Protein AF-A0A8T5EB81-F1 (afdb_monomer)

Nearest PDB structures (foldseek):
  6r5u-assembly1_A  TM=4.688E-01  e=6.314E-03  Pseudomonas aeruginosa PAO1
  6r5i-assembly1_B  TM=4.902E-01  e=1.936E-02  Pseudomonas aeruginosa PAO1
  6r5v-assembly1_A  TM=4.875E-01  e=2.273E-02  Pseudomonas aeruginosa PAO1
  6r5p-assembly1_A  TM=4.833E-01  e=2.968E-02  Pseudomonas aeruginosa PAO1
  7zdy-assembly1_Y  TM=4.526E-01  e=3.674E-02  Thermotoga maritima MSB8

pLDDT: mean 73.62, std 18.44, range [28.14, 96.88]

Mean predicted aligned error: 13.9 Å

Radius of gyration: 27.2 Å; Cα contacts (8 Å, |Δi|>4): 647; chains: 1; bounding box: 58×49×109 Å

Structure (mmCIF, N/CA/C/O backbone):
data_AF-A0A8T5EB81-F1
#
_entry.id   AF-A0A8T5EB81-F1
#
loop_
_atom_site.group_PDB
_atom_site.id
_atom_site.type_symbol
_atom_site.label_atom_id
_atom_site.label_alt_id
_atom_site.label_comp_id
_atom_site.label_asym_id
_atom_site.label_entity_id
_atom_site.label_seq_id
_atom_site.pdbx_PDB_ins_code
_atom_site.Cartn_x
_atom_site.Cartn_y
_atom_site.Cartn_z
_atom_site.occupancy
_atom_site.B_iso_or_equiv
_atom_site.auth_seq_id
_atom_site.auth_comp_id
_atom_site.auth_asym_id
_atom_site.auth_atom_id
_atom_site.pdbx_PDB_model_num
ATOM 1 N N . MET A 1 1 ? -4.685 -1.467 -75.672 1.00 46.41 1 MET A N 1
ATOM 2 C CA . MET A 1 1 ? -4.835 -0.542 -74.524 1.00 46.41 1 MET A CA 1
ATOM 3 C C . MET A 1 1 ? -6.020 -1.001 -73.690 1.00 46.41 1 MET A C 1
ATOM 5 O O . MET A 1 1 ? -7.097 -1.052 -74.262 1.00 46.41 1 MET A O 1
ATOM 9 N N . LYS A 1 2 ? -5.800 -1.368 -72.415 1.00 45.31 2 LYS A N 1
ATOM 10 C CA . LYS A 1 2 ? -6.731 -1.918 -71.388 1.00 45.31 2 LYS A CA 1
ATOM 11 C C . LYS A 1 2 ? -6.221 -3.276 -70.894 1.00 45.31 2 LYS A C 1
ATOM 13 O O . LYS A 1 2 ? -6.635 -4.288 -71.443 1.00 45.31 2 LYS A O 1
ATOM 18 N N . LYS A 1 3 ? -5.284 -3.274 -69.932 1.00 45.88 3 LYS A N 1
ATOM 19 C CA . LYS A 1 3 ? -4.984 -4.399 -69.005 1.00 45.88 3 LYS A CA 1
ATOM 20 C C . LYS A 1 3 ? -3.828 -4.154 -68.007 1.00 45.88 3 LYS A C 1
ATOM 22 O O . LYS A 1 3 ? -3.372 -5.107 -67.403 1.00 45.88 3 LYS A O 1
ATOM 27 N N . ILE A 1 4 ? -3.357 -2.915 -67.804 1.00 49.66 4 ILE A N 1
ATOM 28 C CA . ILE A 1 4 ? -2.206 -2.653 -66.903 1.00 49.66 4 ILE A CA 1
ATOM 29 C C . ILE A 1 4 ? -2.558 -1.762 -65.691 1.00 49.66 4 ILE A C 1
ATOM 31 O O . ILE A 1 4 ? -1.790 -1.678 -64.747 1.00 49.66 4 ILE A O 1
ATOM 35 N N . PHE A 1 5 ? -3.756 -1.174 -65.621 1.00 47.19 5 PHE A N 1
ATOM 36 C CA . PHE A 1 5 ? -4.076 -0.194 -64.567 1.00 47.19 5 PHE A CA 1
ATOM 37 C C . PHE A 1 5 ? -4.783 -0.738 -63.312 1.00 47.19 5 PHE A C 1
ATOM 39 O O . PHE A 1 5 ? -5.098 0.044 -62.428 1.00 47.19 5 PHE A O 1
ATOM 46 N N . ALA A 1 6 ? -5.024 -2.049 -63.199 1.00 48.59 6 ALA A N 1
ATOM 47 C CA . ALA A 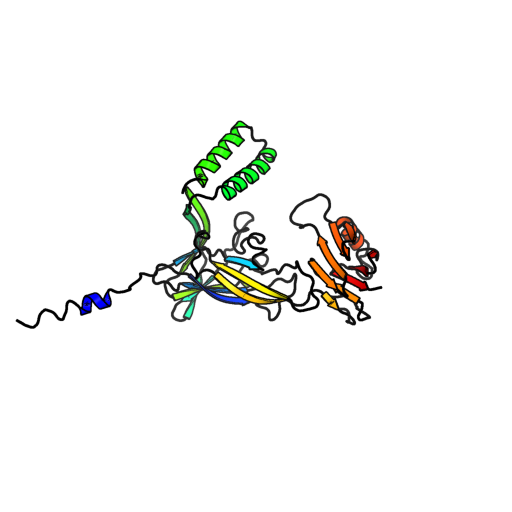1 6 ? -5.796 -2.611 -62.079 1.00 48.59 6 ALA A CA 1
ATOM 48 C C . ALA A 1 6 ? -4.950 -3.251 -60.959 1.00 48.59 6 ALA A C 1
ATOM 50 O O . ALA A 1 6 ? -5.505 -3.646 -59.943 1.00 48.59 6 ALA A O 1
ATOM 51 N N . ILE A 1 7 ? -3.625 -3.361 -61.122 1.00 46.25 7 ILE A N 1
ATOM 52 C CA . ILE A 1 7 ? -2.754 -4.019 -60.125 1.00 46.25 7 ILE A CA 1
ATOM 53 C C . ILE A 1 7 ? -2.074 -2.996 -59.197 1.00 46.25 7 ILE A C 1
ATOM 55 O O . ILE A 1 7 ? -1.757 -3.314 -58.057 1.00 46.25 7 ILE A O 1
ATOM 59 N N . SER A 1 8 ? -1.934 -1.736 -59.622 1.00 44.16 8 SER A N 1
ATOM 60 C CA . SER A 1 8 ? -1.247 -0.718 -58.813 1.00 44.16 8 SER A CA 1
ATOM 61 C C . SER A 1 8 ? -2.098 -0.138 -57.677 1.00 44.16 8 SER A C 1
ATOM 63 O O . SER A 1 8 ? -1.538 0.406 -56.735 1.00 44.16 8 SER A O 1
ATOM 65 N N . THR A 1 9 ? -3.429 -0.234 -57.741 1.00 45.06 9 THR A N 1
ATOM 66 C CA . THR A 1 9 ? -4.320 0.372 -56.729 1.00 45.06 9 THR A CA 1
ATOM 67 C C . THR A 1 9 ? -4.662 -0.591 -55.589 1.00 45.06 9 THR A C 1
ATOM 69 O O . THR A 1 9 ? -4.977 -0.141 -54.496 1.00 45.06 9 THR A O 1
ATOM 72 N N . ILE A 1 10 ? -4.538 -1.906 -55.808 1.00 44.88 10 ILE A N 1
ATOM 73 C CA . ILE A 1 10 ? -4.754 -2.925 -54.765 1.00 44.88 10 ILE A CA 1
ATOM 74 C C . ILE A 1 10 ? -3.511 -3.071 -53.873 1.00 44.88 10 ILE A C 1
ATOM 76 O O . ILE A 1 10 ? -3.652 -3.315 -52.683 1.00 44.88 10 ILE A O 1
ATOM 80 N N . LEU A 1 11 ? -2.302 -2.818 -54.393 1.00 42.44 11 LEU A N 1
ATOM 81 C CA . LEU A 1 11 ? -1.093 -2.828 -53.559 1.00 42.44 11 LEU A CA 1
ATOM 82 C C . LEU A 1 11 ? -0.995 -1.614 -52.617 1.00 42.44 11 LEU A C 1
ATOM 84 O O . LEU A 1 11 ? -0.394 -1.717 -51.557 1.00 42.44 11 LEU A O 1
ATOM 88 N N . ILE A 1 12 ? -1.600 -0.477 -52.978 1.00 45.44 12 ILE A N 1
ATOM 89 C CA . ILE A 1 12 ? -1.558 0.757 -52.172 1.00 45.44 12 ILE A CA 1
ATOM 90 C C . ILE A 1 12 ? -2.632 0.753 -51.067 1.00 45.44 12 ILE A C 1
ATOM 92 O O . ILE A 1 12 ? -2.467 1.429 -50.060 1.00 45.44 12 ILE A O 1
ATOM 96 N N . PHE A 1 13 ? -3.687 -0.062 -51.193 1.00 39.84 13 PHE A N 1
ATOM 97 C CA . PHE A 1 13 ? -4.724 -0.210 -50.158 1.00 39.84 13 PHE A CA 1
ATOM 98 C C . PHE A 1 13 ? -4.422 -1.299 -49.109 1.00 39.84 13 PHE A C 1
ATOM 100 O O . PHE A 1 13 ? -5.135 -1.392 -48.118 1.00 39.84 13 PHE A O 1
ATOM 107 N N . CYS A 1 14 ? -3.364 -2.098 -49.294 1.00 41.84 14 CYS A N 1
ATOM 108 C CA . CYS A 1 14 ? -2.834 -3.004 -48.260 1.00 41.84 14 CYS A CA 1
ATOM 109 C C . CYS A 1 14 ? -1.641 -2.409 -47.488 1.00 41.84 14 CYS A C 1
ATOM 111 O O . CYS A 1 14 ? -1.116 -3.061 -46.597 1.00 41.84 14 CYS A O 1
ATOM 113 N N . LEU A 1 15 ? -1.205 -1.191 -47.832 1.00 43.31 15 LEU A N 1
ATOM 114 C CA . LEU A 1 15 ? -0.115 -0.471 -47.156 1.00 43.31 15 LEU A CA 1
ATOM 115 C C . LEU A 1 15 ? -0.617 0.557 -46.130 1.00 43.31 15 LEU A C 1
ATOM 117 O O . LEU A 1 15 ? 0.181 1.236 -45.492 1.00 43.31 15 LEU A O 1
ATOM 121 N N . SER A 1 16 ? -1.931 0.683 -45.955 1.00 39.84 16 SER A N 1
ATOM 122 C CA . SER A 1 16 ? -2.516 1.475 -44.881 1.00 39.84 16 SER A CA 1
ATOM 123 C C . SER A 1 16 ? -2.587 0.630 -43.606 1.00 39.84 16 SER A C 1
ATOM 125 O O . SER A 1 16 ? -3.478 -0.206 -43.484 1.00 39.84 16 SER A O 1
ATOM 127 N N . PHE A 1 17 ? -1.659 0.916 -42.686 1.00 44.75 17 PHE A N 1
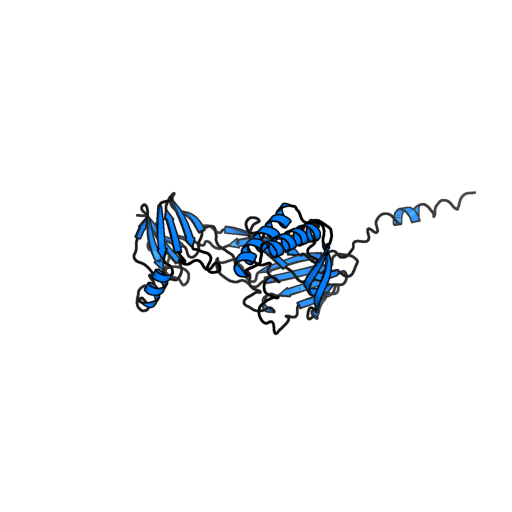ATOM 128 C CA . PHE A 1 17 ? -1.612 0.488 -41.280 1.00 44.75 17 PHE A CA 1
ATOM 129 C C . PHE A 1 17 ? -1.103 -0.936 -40.992 1.00 44.75 17 PHE A C 1
ATOM 131 O O . PHE A 1 17 ? -1.781 -1.728 -40.355 1.00 44.75 17 PHE A O 1
ATOM 138 N N . LEU A 1 18 ? 0.151 -1.225 -41.349 1.00 42.38 18 LEU A N 1
ATOM 139 C CA . LEU A 1 18 ? 1.041 -1.808 -40.338 1.00 42.38 18 LEU A CA 1
ATOM 140 C C . LEU A 1 18 ? 1.615 -0.608 -39.583 1.00 42.38 18 LEU A C 1
ATOM 142 O O . LEU A 1 18 ? 2.682 -0.103 -39.928 1.00 42.38 18 LEU A O 1
ATOM 146 N N . ALA A 1 19 ? 0.845 -0.058 -38.641 1.00 45.75 19 ALA A N 1
ATOM 147 C CA . ALA A 1 19 ? 1.505 0.604 -37.528 1.00 45.75 19 ALA A CA 1
ATOM 148 C C . ALA A 1 19 ? 2.326 -0.520 -36.899 1.00 45.75 19 ALA A C 1
ATOM 150 O O . ALA A 1 19 ? 1.738 -1.501 -36.457 1.00 45.75 19 ALA A O 1
ATOM 151 N N . ILE A 1 20 ? 3.650 -0.464 -37.032 1.00 44.06 20 ILE A N 1
ATOM 152 C CA . ILE A 1 20 ? 4.523 -1.375 -36.300 1.00 44.06 20 ILE A CA 1
ATOM 153 C C . ILE A 1 20 ? 4.295 -0.971 -34.848 1.00 44.06 20 ILE A C 1
ATOM 155 O O . ILE A 1 20 ? 4.777 0.080 -34.425 1.00 44.06 20 ILE A O 1
ATOM 159 N N . ALA A 1 21 ? 3.413 -1.694 -34.162 1.00 56.31 21 ALA A N 1
ATOM 160 C CA . ALA A 1 21 ? 3.251 -1.541 -32.735 1.00 56.31 21 ALA A CA 1
ATOM 161 C C . ALA A 1 21 ? 4.543 -2.093 -32.134 1.00 56.31 21 ALA A C 1
ATOM 163 O O . ALA A 1 21 ? 4.872 -3.258 -32.352 1.00 56.31 21 ALA A O 1
ATOM 164 N N . GLY A 1 22 ? 5.320 -1.223 -31.487 1.00 65.31 22 GLY A N 1
ATOM 165 C CA . GLY A 1 22 ? 6.508 -1.637 -30.748 1.00 65.31 22 GLY A CA 1
ATOM 166 C C . GLY A 1 22 ? 6.139 -2.558 -29.578 1.00 65.31 22 GLY A C 1
ATOM 167 O O . GLY A 1 22 ? 4.983 -2.980 -29.465 1.00 65.31 22 GLY A O 1
ATOM 168 N N . PRO A 1 23 ? 7.090 -2.878 -28.690 1.00 69.94 23 PRO A N 1
ATOM 169 C CA . PRO A 1 23 ? 6.744 -3.541 -27.441 1.00 69.94 23 PRO A CA 1
ATOM 170 C C . PRO A 1 23 ? 5.677 -2.718 -26.704 1.00 69.94 23 PRO A C 1
ATOM 172 O O . PRO A 1 23 ? 5.792 -1.499 -26.590 1.00 69.94 23 PRO A O 1
ATOM 175 N N . ASP A 1 24 ? 4.629 -3.390 -26.239 1.00 77.50 24 ASP A N 1
ATOM 176 C CA . ASP A 1 24 ? 3.500 -2.767 -25.550 1.00 77.50 24 ASP A CA 1
ATOM 177 C C . ASP A 1 24 ? 3.071 -3.713 -24.436 1.00 77.50 24 ASP A C 1
ATOM 179 O O . ASP A 1 24 ? 2.719 -4.870 -24.688 1.00 77.50 24 ASP A O 1
ATOM 183 N N . LEU A 1 25 ? 3.194 -3.254 -23.196 1.00 80.12 25 LEU A N 1
ATOM 184 C CA . LEU A 1 25 ? 2.865 -4.045 -22.024 1.00 80.12 25 LEU A CA 1
ATOM 185 C C . LEU A 1 25 ? 1.505 -3.628 -21.497 1.00 80.12 25 LEU A C 1
ATOM 187 O O . LEU A 1 25 ? 1.118 -2.467 -21.526 1.00 80.12 25 LEU A O 1
ATOM 191 N N . THR A 1 26 ? 0.761 -4.604 -21.005 1.00 82.06 26 THR A N 1
ATOM 192 C CA . THR A 1 26 ? -0.537 -4.365 -20.391 1.00 82.06 26 THR A CA 1
ATOM 193 C C . THR A 1 26 ? -0.687 -5.263 -19.186 1.00 82.06 26 THR A C 1
ATOM 195 O O . THR A 1 26 ? -0.434 -6.469 -19.260 1.00 82.06 26 THR A O 1
ATOM 198 N N . VAL A 1 27 ? -1.136 -4.684 -18.080 1.00 80.50 27 VAL A N 1
ATOM 199 C CA . VAL A 1 27 ? -1.632 -5.461 -16.947 1.00 80.50 27 VAL A CA 1
ATOM 200 C C . VAL A 1 27 ? -2.955 -6.096 -17.364 1.00 80.50 27 VAL A C 1
ATOM 202 O O . VAL A 1 27 ? -3.917 -5.405 -17.699 1.00 80.50 27 VAL A O 1
ATOM 205 N N . MET A 1 28 ? -2.994 -7.421 -17.384 1.00 83.06 28 MET A N 1
ATOM 206 C CA . MET A 1 28 ? -4.175 -8.182 -17.778 1.00 83.06 28 MET A CA 1
ATOM 207 C C . MET A 1 28 ? -5.111 -8.426 -16.603 1.00 83.06 28 MET A C 1
ATOM 209 O O . MET A 1 28 ? -6.327 -8.393 -16.783 1.00 83.06 28 MET A O 1
ATOM 213 N N . ASP A 1 29 ? -4.533 -8.731 -15.443 1.00 83.12 29 ASP A N 1
ATOM 214 C CA . ASP A 1 29 ? -5.268 -9.127 -14.251 1.00 83.12 29 ASP A CA 1
ATOM 215 C C . ASP A 1 29 ? -4.448 -8.839 -12.991 1.00 83.12 29 ASP A C 1
ATOM 217 O O . ASP A 1 29 ? -3.214 -8.911 -13.010 1.00 83.12 29 ASP A O 1
ATOM 221 N N . LEU A 1 30 ? -5.156 -8.543 -11.906 1.00 82.06 30 LEU A N 1
ATOM 222 C CA . LEU A 1 30 ? -4.616 -8.384 -10.563 1.00 82.06 30 LEU A CA 1
ATOM 223 C C . LEU A 1 30 ? -5.576 -9.069 -9.597 1.00 82.06 30 LEU A C 1
ATOM 225 O O . LEU A 1 30 ? -6.685 -8.586 -9.364 1.00 82.06 30 LEU A O 1
ATOM 229 N N . ASP A 1 31 ? -5.109 -10.166 -9.021 1.00 84.69 31 ASP A N 1
ATOM 230 C CA . ASP A 1 31 ? -5.836 -10.937 -8.027 1.00 84.69 31 ASP A CA 1
ATOM 231 C C . ASP A 1 31 ? -5.215 -10.719 -6.652 1.00 84.69 31 ASP A C 1
ATOM 233 O O . ASP A 1 31 ? -3.991 -10.735 -6.497 1.00 84.69 31 ASP A O 1
ATOM 237 N N . ILE A 1 32 ? -6.057 -10.522 -5.647 1.00 82.88 32 ILE A N 1
ATOM 238 C CA . ILE A 1 32 ? -5.641 -10.416 -4.251 1.00 82.88 32 ILE A CA 1
ATOM 239 C C . ILE A 1 32 ? -6.247 -11.608 -3.534 1.00 82.88 32 ILE A C 1
ATOM 241 O O . ILE A 1 32 ? -7.443 -11.854 -3.647 1.00 82.88 32 ILE A O 1
ATOM 245 N N . ASP A 1 33 ? -5.425 -12.332 -2.775 1.00 82.81 33 ASP A N 1
ATOM 246 C CA . ASP A 1 33 ? -5.824 -13.543 -2.052 1.00 82.81 33 ASP A CA 1
ATOM 247 C C . ASP A 1 33 ? -6.659 -13.201 -0.801 1.00 82.81 33 ASP A C 1
ATOM 249 O O . ASP A 1 33 ? -6.265 -13.494 0.331 1.00 82.81 33 ASP A O 1
ATOM 253 N N . ALA A 1 34 ? -7.777 -12.494 -1.000 1.00 78.31 34 ALA A N 1
ATOM 254 C CA . ALA A 1 34 ? -8.754 -12.129 0.015 1.00 78.31 34 ALA A CA 1
ATOM 255 C C . ALA A 1 34 ? -10.097 -11.682 -0.584 1.00 78.31 34 ALA A C 1
ATOM 257 O O . ALA A 1 34 ? -10.152 -10.887 -1.517 1.00 78.31 34 ALA A O 1
ATOM 258 N N . ASP A 1 35 ? -11.190 -12.127 0.043 1.00 75.44 35 ASP A N 1
ATOM 259 C CA . ASP A 1 35 ? -12.551 -11.685 -0.290 1.00 75.44 35 ASP A CA 1
ATOM 260 C C . ASP A 1 35 ? -12.866 -10.271 0.247 1.00 75.44 35 ASP A C 1
ATOM 262 O O . ASP A 1 35 ? -13.729 -9.571 -0.287 1.00 75.44 35 ASP A O 1
ATOM 266 N N . SER A 1 36 ? -12.193 -9.859 1.326 1.00 79.44 36 SER A N 1
ATOM 267 C CA . SER A 1 36 ? -12.299 -8.538 1.953 1.00 79.44 36 SER A CA 1
ATOM 268 C C . SER A 1 36 ? -10.945 -8.085 2.493 1.00 79.44 36 SER A C 1
ATOM 270 O O . SER A 1 36 ? -10.140 -8.889 2.971 1.00 79.44 36 SER A O 1
ATOM 272 N N . ILE A 1 37 ? -10.697 -6.776 2.434 1.00 81.44 37 ILE A N 1
ATOM 273 C CA . ILE A 1 37 ? -9.459 -6.184 2.941 1.00 81.44 37 ILE A CA 1
ATOM 274 C C . ILE A 1 37 ? -9.677 -5.711 4.374 1.00 81.44 37 ILE A C 1
ATOM 276 O O . ILE A 1 37 ? -10.568 -4.920 4.654 1.00 81.44 37 ILE A O 1
ATOM 280 N N . VAL A 1 38 ? -8.844 -6.171 5.291 1.00 77.12 38 VAL A N 1
ATOM 281 C CA . VAL A 1 38 ? -8.832 -5.765 6.689 1.00 77.12 38 VAL A CA 1
ATOM 282 C C . VAL A 1 38 ? -7.713 -4.736 6.854 1.00 77.12 38 VAL A C 1
ATOM 284 O O . VAL A 1 38 ? -6.578 -4.994 6.447 1.00 77.12 38 VAL A O 1
ATOM 287 N N . PRO A 1 39 ? -8.002 -3.572 7.446 1.00 72.81 39 PRO A N 1
ATOM 288 C CA . PRO A 1 39 ? -6.985 -2.560 7.692 1.00 72.81 39 PRO A CA 1
ATOM 289 C C . PRO A 1 39 ? -5.828 -3.105 8.543 1.00 72.81 39 PRO A C 1
ATOM 291 O O . PRO A 1 39 ? -6.061 -3.797 9.534 1.00 72.81 39 PRO A O 1
ATOM 294 N N . GLY A 1 40 ? -4.590 -2.784 8.156 1.00 68.06 40 GLY A N 1
ATOM 295 C CA . GLY A 1 40 ? -3.369 -3.231 8.843 1.00 68.06 40 GLY A CA 1
ATOM 296 C C . GLY A 1 40 ? -2.933 -4.676 8.558 1.00 68.06 40 GLY A C 1
ATOM 297 O O . GLY A 1 40 ? -1.825 -5.055 8.940 1.00 68.06 40 GLY A O 1
ATOM 298 N N . GLU A 1 41 ? -3.751 -5.471 7.864 1.00 73.50 41 GLU A N 1
ATOM 299 C CA . GLU A 1 41 ? -3.388 -6.827 7.448 1.00 73.50 41 GLU A CA 1
ATOM 300 C C . GLU A 1 41 ? -2.572 -6.836 6.149 1.00 73.50 41 GLU A C 1
ATOM 302 O O . GLU A 1 41 ? -2.584 -5.895 5.348 1.00 73.50 41 GLU A O 1
ATOM 307 N N . LYS A 1 42 ? -1.843 -7.939 5.954 1.00 75.00 42 LYS A N 1
ATOM 308 C CA . LYS A 1 42 ? -0.956 -8.160 4.810 1.00 75.00 42 LYS A CA 1
ATOM 309 C C . LYS A 1 42 ? -1.557 -9.164 3.838 1.00 75.00 42 LYS A C 1
ATOM 311 O O . LYS A 1 42 ? -1.877 -10.285 4.227 1.00 75.00 42 LYS A O 1
ATOM 316 N N . TYR A 1 43 ? -1.619 -8.789 2.564 1.00 77.62 43 TYR A N 1
ATOM 317 C CA . TYR A 1 43 ? -2.263 -9.584 1.521 1.00 77.62 43 TYR A CA 1
ATOM 318 C C . TYR A 1 43 ? -1.300 -10.003 0.423 1.00 77.62 43 TYR A C 1
ATOM 320 O O . TYR A 1 43 ? -0.524 -9.195 -0.087 1.00 77.62 43 TYR A O 1
ATOM 328 N N . HIS A 1 44 ? -1.379 -11.271 0.031 1.00 81.88 44 HIS A N 1
ATOM 329 C CA . HIS A 1 44 ? -0.695 -11.754 -1.159 1.00 81.88 44 HIS A CA 1
ATOM 330 C C . HIS A 1 44 ? -1.485 -11.396 -2.411 1.00 81.88 44 HIS A C 1
ATOM 332 O O . HIS A 1 44 ? -2.714 -11.374 -2.388 1.00 81.88 44 HIS A O 1
ATOM 338 N N . TYR A 1 45 ? -0.768 -11.141 -3.499 1.00 79.12 45 TYR A N 1
ATOM 339 C CA . TYR A 1 45 ? -1.367 -10.807 -4.781 1.00 79.12 45 TYR A CA 1
ATOM 340 C C . TYR A 1 45 ? -0.675 -11.554 -5.915 1.00 79.12 45 TYR A C 1
ATOM 342 O O . TYR A 1 45 ? 0.501 -11.918 -5.822 1.00 79.12 45 TYR A O 1
ATOM 350 N N . THR A 1 46 ? -1.423 -11.762 -6.989 1.00 84.38 46 THR A N 1
ATOM 351 C CA . THR A 1 46 ? -0.928 -12.266 -8.265 1.00 84.38 46 THR A CA 1
ATOM 352 C C . THR A 1 46 ? -1.209 -11.227 -9.333 1.00 84.38 46 THR A C 1
ATOM 354 O O . THR A 1 46 ? -2.316 -10.701 -9.402 1.00 84.38 46 THR A O 1
ATOM 357 N N . ILE A 1 47 ? -0.221 -10.936 -10.171 1.00 82.81 47 ILE A N 1
ATOM 358 C CA . ILE A 1 47 ? -0.393 -10.035 -11.308 1.00 82.81 47 ILE A CA 1
ATOM 359 C C . ILE A 1 47 ? 0.112 -10.661 -12.596 1.00 82.81 47 ILE A C 1
ATOM 361 O O . ILE A 1 47 ? 1.217 -11.206 -12.647 1.00 82.81 47 ILE A O 1
ATOM 365 N N . ASP A 1 48 ? -0.706 -10.530 -13.635 1.00 87.12 48 ASP A N 1
ATOM 366 C CA . ASP A 1 48 ? -0.412 -10.978 -14.987 1.00 87.12 48 ASP A CA 1
ATOM 367 C C . ASP A 1 48 ? -0.134 -9.760 -15.876 1.00 87.12 48 ASP A C 1
ATOM 369 O O . ASP A 1 48 ? -1.018 -8.942 -16.132 1.00 87.12 48 ASP A O 1
ATOM 373 N N . ILE A 1 49 ? 1.092 -9.649 -16.385 1.00 85.62 49 ILE A N 1
ATOM 374 C CA . ILE A 1 49 ? 1.514 -8.600 -17.322 1.00 85.62 49 ILE A CA 1
ATOM 375 C C . ILE A 1 49 ? 1.787 -9.246 -18.672 1.00 85.62 49 ILE A C 1
ATOM 377 O O . ILE A 1 49 ? 2.587 -10.174 -18.774 1.00 85.62 49 ILE A O 1
ATOM 381 N N . LYS A 1 50 ? 1.138 -8.762 -19.726 1.00 87.25 50 LYS A N 1
ATOM 382 C CA . LYS A 1 50 ? 1.234 -9.321 -21.073 1.00 87.25 50 LYS A CA 1
ATOM 383 C C . LYS A 1 50 ? 1.917 -8.366 -22.035 1.00 87.25 50 LYS A C 1
ATOM 385 O O . LYS A 1 50 ? 1.586 -7.186 -22.060 1.00 87.25 50 LYS A O 1
ATOM 390 N N . ASN A 1 51 ? 2.773 -8.911 -22.895 1.00 88.12 51 ASN A N 1
ATOM 391 C CA . ASN A 1 51 ? 3.200 -8.217 -24.101 1.00 88.12 51 ASN A CA 1
ATOM 392 C C . ASN A 1 51 ? 2.108 -8.330 -25.175 1.00 88.12 51 ASN A C 1
ATOM 394 O O . ASN A 1 51 ? 1.875 -9.402 -25.745 1.00 88.12 51 ASN A O 1
ATOM 398 N N . VAL A 1 52 ? 1.393 -7.232 -25.402 1.00 86.56 52 VAL A N 1
ATOM 399 C CA . VAL A 1 52 ? 0.351 -7.093 -26.432 1.00 86.56 52 VAL A CA 1
ATOM 400 C C . VAL A 1 52 ? 0.885 -6.466 -27.724 1.00 86.56 52 VAL A C 1
ATOM 402 O O . VAL A 1 52 ? 0.139 -6.389 -28.701 1.00 86.56 52 VAL A O 1
ATOM 405 N N . GLY A 1 53 ? 2.155 -6.055 -27.730 1.00 83.06 53 GLY A N 1
ATOM 406 C CA . GLY A 1 53 ? 2.864 -5.545 -28.898 1.00 83.06 53 GLY A CA 1
ATOM 407 C C . GLY A 1 53 ? 3.290 -6.637 -29.881 1.00 83.06 53 GLY A C 1
ATOM 408 O O . GLY A 1 53 ? 3.135 -7.836 -29.631 1.00 83.06 53 GLY A O 1
ATOM 409 N N . ASP A 1 54 ? 3.857 -6.206 -31.010 1.00 85.00 54 ASP A N 1
ATOM 410 C CA . ASP A 1 54 ? 4.307 -7.095 -32.092 1.00 85.00 54 ASP A CA 1
ATOM 411 C C . ASP A 1 54 ? 5.825 -7.387 -32.044 1.00 85.00 54 ASP A C 1
ATOM 413 O O . ASP A 1 54 ? 6.344 -8.119 -32.892 1.00 85.00 54 ASP A O 1
ATOM 417 N N . GLU A 1 55 ? 6.539 -6.845 -31.052 1.00 83.81 55 GLU A N 1
ATOM 418 C CA . GLU A 1 55 ? 7.979 -7.033 -30.829 1.00 83.81 55 GLU A CA 1
ATOM 419 C C . GLU A 1 55 ? 8.278 -7.507 -29.400 1.00 83.81 55 GLU A C 1
ATOM 421 O O . GLU A 1 55 ? 7.467 -7.321 -28.492 1.00 83.81 55 GLU A O 1
ATOM 426 N N . ASP A 1 56 ? 9.445 -8.127 -29.201 1.00 84.44 56 ASP A N 1
ATOM 427 C CA . ASP A 1 56 ? 9.911 -8.544 -27.877 1.00 84.44 56 ASP A CA 1
ATOM 428 C C . ASP A 1 56 ? 10.021 -7.325 -26.949 1.00 84.44 56 ASP A C 1
ATOM 430 O O . ASP A 1 56 ? 10.618 -6.306 -27.303 1.00 84.44 56 ASP A O 1
ATOM 434 N N . SER A 1 57 ? 9.466 -7.440 -25.744 1.00 81.06 57 SER A N 1
ATOM 435 C CA . SER A 1 57 ? 9.552 -6.408 -24.716 1.00 81.06 57 SER A CA 1
ATOM 436 C C . SER A 1 57 ? 10.600 -6.792 -23.686 1.00 81.06 57 SER A C 1
ATOM 438 O O . SER A 1 57 ? 10.499 -7.845 -23.055 1.00 81.06 57 SER A O 1
ATOM 440 N N . PHE A 1 58 ? 11.607 -5.937 -23.518 1.00 77.69 58 PHE A N 1
ATOM 441 C CA . PHE A 1 58 ? 12.548 -6.017 -22.410 1.00 77.69 58 PHE A CA 1
ATOM 442 C C . PHE A 1 58 ? 12.074 -5.071 -21.316 1.00 77.69 58 PHE A C 1
ATOM 444 O O . PHE A 1 58 ? 12.048 -3.859 -21.519 1.00 77.69 58 PHE A O 1
ATOM 451 N N . THR A 1 59 ? 11.666 -5.624 -20.178 1.00 69.31 59 THR A N 1
ATOM 452 C CA . THR A 1 59 ? 11.019 -4.843 -19.125 1.00 69.31 59 THR A CA 1
ATOM 453 C C . THR A 1 59 ? 11.636 -5.099 -17.777 1.00 69.31 59 THR A C 1
ATOM 455 O O . THR A 1 59 ? 11.935 -6.239 -17.404 1.00 69.31 59 THR A O 1
ATOM 458 N N . ARG A 1 60 ? 11.773 -4.016 -17.017 1.00 70.44 60 ARG A N 1
ATOM 459 C CA . ARG A 1 60 ? 11.999 -4.100 -15.585 1.00 70.44 60 ARG A CA 1
ATOM 460 C C . ARG A 1 60 ? 10.736 -4.630 -14.920 1.00 70.44 60 ARG A C 1
ATOM 462 O O . ARG A 1 60 ? 9.631 -4.187 -15.229 1.00 70.44 60 ARG A O 1
ATOM 469 N N . LEU A 1 61 ? 10.898 -5.545 -13.976 1.00 62.47 61 LEU A N 1
ATOM 470 C CA . LEU A 1 61 ? 9.834 -5.959 -13.066 1.00 62.47 61 LEU A CA 1
ATOM 471 C C . LEU A 1 61 ? 9.735 -4.936 -11.924 1.00 62.47 61 LEU A C 1
ATOM 473 O O . LEU A 1 61 ? 10.011 -5.256 -10.774 1.00 62.47 61 LEU A O 1
ATOM 477 N N . ALA A 1 62 ? 9.443 -3.676 -12.244 1.00 54.12 62 ALA A N 1
ATOM 478 C CA . ALA A 1 62 ? 9.163 -2.648 -11.247 1.00 54.12 62 ALA A CA 1
ATOM 479 C C . ALA A 1 62 ? 7.676 -2.340 -11.278 1.00 54.12 62 ALA A C 1
ATOM 481 O O . ALA A 1 62 ? 7.154 -1.819 -12.260 1.00 54.12 62 ALA A O 1
ATOM 482 N N . ASN A 1 63 ? 7.027 -2.684 -10.179 1.00 53.62 63 ASN A N 1
ATOM 483 C CA . ASN A 1 63 ? 5.602 -2.539 -10.005 1.00 53.62 63 ASN A CA 1
ATOM 484 C C . ASN A 1 63 ? 5.374 -1.420 -8.999 1.00 53.62 63 ASN A C 1
ATOM 486 O O . ASN A 1 63 ? 5.881 -1.478 -7.875 1.00 53.62 63 ASN A O 1
ATOM 490 N N . PHE A 1 64 ? 4.633 -0.396 -9.398 1.00 54.72 64 PHE A N 1
ATOM 491 C CA . PHE A 1 64 ? 4.191 0.639 -8.477 1.00 54.72 64 PHE A CA 1
ATOM 492 C C . PHE A 1 64 ? 2.734 0.373 -8.149 1.00 54.72 64 PHE A C 1
ATOM 494 O O . PHE A 1 64 ? 1.925 0.184 -9.055 1.00 54.72 64 PHE A O 1
ATOM 501 N N . TYR A 1 65 ? 2.403 0.358 -6.859 1.00 50.03 65 TYR A N 1
ATOM 502 C CA . TYR A 1 65 ? 1.023 0.502 -6.436 1.00 50.03 65 TYR A CA 1
ATOM 503 C C . TYR A 1 65 ? 0.871 1.747 -5.583 1.00 50.03 65 TYR A C 1
ATOM 505 O O . TYR A 1 65 ? 1.765 2.112 -4.818 1.00 50.03 65 TYR A O 1
ATOM 513 N N . TYR A 1 66 ? -0.283 2.381 -5.707 1.00 57.38 66 TYR A N 1
ATOM 514 C CA . TYR A 1 66 ? -0.727 3.400 -4.774 1.00 57.38 66 TYR A CA 1
ATOM 515 C C . TYR A 1 66 ? -2.202 3.181 -4.469 1.00 57.38 66 TYR A C 1
ATOM 517 O O . TYR A 1 66 ? -2.982 2.705 -5.301 1.00 57.38 66 TYR A O 1
ATOM 525 N N . ILE A 1 67 ? -2.537 3.463 -3.217 1.00 51.72 67 ILE A N 1
ATOM 526 C CA . ILE A 1 67 ? -3.887 3.383 -2.683 1.00 51.72 67 ILE A CA 1
ATOM 527 C C . ILE A 1 67 ? -4.381 4.816 -2.672 1.00 51.72 67 ILE A C 1
ATOM 529 O O . ILE A 1 67 ? -3.904 5.565 -1.841 1.00 51.72 67 ILE A O 1
ATOM 533 N N . ASP A 1 68 ? -5.273 5.181 -3.593 1.00 51.59 68 ASP A N 1
ATOM 534 C CA . ASP A 1 68 ? -5.684 6.572 -3.868 1.00 51.59 68 ASP A CA 1
ATOM 535 C C . ASP A 1 68 ? -4.551 7.493 -4.396 1.00 51.59 68 ASP A C 1
ATOM 537 O O . ASP A 1 68 ? -3.368 7.319 -4.090 1.00 51.59 68 ASP A O 1
ATOM 541 N N . GLU A 1 69 ? -4.892 8.481 -5.231 1.00 47.81 69 GLU A N 1
ATOM 542 C CA . GLU A 1 69 ? -3.915 9.404 -5.846 1.00 47.81 69 GLU A CA 1
ATOM 543 C C . GLU A 1 69 ? -3.157 10.231 -4.797 1.00 47.81 69 GLU A C 1
ATOM 545 O O . GLU A 1 69 ? -1.995 10.579 -5.012 1.00 47.81 69 GLU A O 1
ATOM 550 N N . GLU A 1 70 ? -3.788 10.498 -3.649 1.00 39.47 70 GLU A N 1
ATOM 551 C CA . GLU A 1 70 ? -3.199 11.236 -2.523 1.00 39.47 70 GLU A CA 1
ATOM 552 C C . GLU A 1 70 ? -1.930 10.567 -1.967 1.00 39.47 70 GLU A C 1
ATOM 554 O O . GLU A 1 70 ? -1.070 11.245 -1.408 1.00 39.47 70 GLU A O 1
ATOM 559 N N . TYR A 1 71 ? -1.760 9.259 -2.183 1.00 42.28 71 TYR A N 1
ATOM 560 C CA . TYR A 1 71 ? -0.609 8.498 -1.695 1.00 42.28 71 TYR A CA 1
ATOM 561 C C . TYR A 1 71 ? 0.407 8.145 -2.786 1.00 42.28 71 TYR A C 1
ATOM 563 O O . TYR A 1 71 ? 1.297 7.304 -2.583 1.00 42.28 71 TYR A O 1
ATOM 571 N N . LYS A 1 72 ? 0.299 8.777 -3.962 1.00 42.09 72 LYS A N 1
ATOM 572 C CA . LYS A 1 72 ? 1.289 8.640 -5.031 1.00 42.09 72 LYS A CA 1
ATOM 573 C C . LYS A 1 72 ? 2.642 9.159 -4.527 1.00 42.09 72 LYS A C 1
ATOM 575 O O . LYS A 1 72 ? 2.815 10.346 -4.280 1.00 42.09 72 LYS A O 1
ATOM 580 N N . GLY A 1 73 ? 3.608 8.253 -4.367 1.00 36.00 73 GLY A N 1
ATOM 581 C CA . GLY A 1 73 ? 4.958 8.570 -3.880 1.00 36.00 73 GLY A CA 1
ATOM 582 C C . GLY A 1 73 ? 5.179 8.417 -2.369 1.00 36.00 73 GLY A C 1
ATOM 583 O O . GLY A 1 73 ? 6.312 8.578 -1.923 1.00 36.00 73 GLY A O 1
ATOM 584 N N . THR A 1 74 ? 4.153 8.067 -1.583 1.00 31.36 74 THR A N 1
ATOM 585 C CA . THR A 1 74 ? 4.280 7.815 -0.129 1.00 31.36 74 THR A CA 1
ATOM 586 C C . THR A 1 74 ? 4.583 6.349 0.195 1.00 31.36 74 THR A C 1
ATOM 588 O O . THR A 1 74 ? 5.065 6.038 1.281 1.00 31.36 74 THR A O 1
ATOM 591 N N . TYR A 1 75 ? 4.343 5.440 -0.752 1.00 32.00 75 TYR A N 1
ATOM 592 C CA . TYR A 1 75 ? 4.706 4.031 -0.629 1.00 32.00 75 TYR A CA 1
ATOM 593 C C . TYR A 1 75 ? 6.006 3.762 -1.382 1.00 32.00 75 TYR A C 1
ATOM 595 O O . TYR A 1 75 ? 6.139 4.206 -2.527 1.00 32.00 75 TYR A O 1
ATOM 603 N N . PRO A 1 76 ? 6.972 3.033 -0.785 1.00 30.53 76 PRO A N 1
ATOM 604 C CA . PRO A 1 76 ? 8.117 2.554 -1.540 1.00 30.53 76 PRO A CA 1
ATOM 605 C C . PRO A 1 76 ? 7.561 1.764 -2.717 1.00 30.53 76 PRO A C 1
ATOM 607 O O . PRO A 1 76 ? 6.783 0.835 -2.502 1.00 30.53 76 PRO A O 1
ATOM 610 N N . GLY A 1 77 ? 7.922 2.178 -3.936 1.00 31.44 77 GLY A N 1
ATOM 611 C CA . GLY A 1 77 ? 7.549 1.504 -5.171 1.00 31.44 77 GLY A CA 1
ATOM 612 C C . GLY A 1 77 ? 7.748 0.016 -4.970 1.00 31.44 77 GLY A C 1
ATOM 613 O O . GLY A 1 77 ? 8.883 -0.461 -4.836 1.00 31.44 77 GLY A O 1
ATOM 614 N N . ALA A 1 78 ? 6.635 -0.691 -4.806 1.00 32.28 78 ALA A N 1
ATOM 615 C CA . ALA A 1 78 ? 6.630 -2.040 -4.289 1.00 32.28 78 ALA A CA 1
ATOM 616 C C . ALA A 1 78 ? 6.931 -3.013 -5.417 1.00 32.28 78 ALA A C 1
ATOM 618 O O . ALA A 1 78 ? 6.112 -3.824 -5.827 1.00 32.28 78 ALA A O 1
ATOM 619 N N . LEU A 1 79 ? 8.166 -2.906 -5.884 1.00 32.91 79 LEU A N 1
ATOM 620 C CA . LEU A 1 79 ? 9.027 -4.046 -6.101 1.00 32.91 79 LEU A CA 1
ATOM 621 C C . LEU A 1 79 ? 10.517 -3.698 -5.952 1.00 32.91 79 LEU A C 1
ATOM 623 O O . LEU A 1 79 ? 11.322 -4.622 -5.970 1.00 32.91 79 LEU A O 1
ATOM 627 N N . LEU A 1 80 ? 10.925 -2.425 -5.786 1.00 29.95 80 LEU A N 1
ATOM 628 C CA . LEU A 1 80 ? 12.340 -2.065 -5.983 1.00 29.95 80 LEU A CA 1
ATOM 629 C C . LEU A 1 80 ? 12.960 -0.989 -5.079 1.00 29.95 80 LEU A C 1
ATOM 631 O O . LEU A 1 80 ? 14.177 -0.847 -5.134 1.00 29.95 80 LEU A O 1
ATOM 635 N N . THR A 1 81 ? 12.253 -0.307 -4.168 1.00 28.14 81 THR A N 1
ATOM 636 C CA . THR A 1 81 ? 12.961 0.638 -3.261 1.00 28.14 81 THR A CA 1
ATOM 637 C C . THR A 1 81 ? 13.751 -0.045 -2.129 1.00 28.14 81 THR A C 1
ATOM 639 O O . THR A 1 81 ? 14.409 0.632 -1.349 1.00 28.14 81 THR A O 1
ATOM 642 N N . VAL A 1 82 ? 13.741 -1.382 -2.022 1.00 28.50 82 VAL A N 1
ATOM 643 C CA . VAL A 1 82 ? 14.509 -2.104 -0.978 1.00 28.50 82 VAL A CA 1
ATOM 644 C C . VAL A 1 82 ? 15.464 -3.164 -1.542 1.00 28.50 82 VAL A C 1
ATOM 646 O O . VAL A 1 82 ? 16.204 -3.798 -0.791 1.00 28.50 82 VAL A O 1
ATOM 649 N N . LEU A 1 83 ? 15.538 -3.329 -2.866 1.00 28.58 83 LEU A N 1
ATOM 650 C CA . LEU A 1 83 ? 16.502 -4.259 -3.464 1.00 28.58 83 LEU A CA 1
ATOM 651 C C . LEU A 1 83 ? 17.921 -3.683 -3.581 1.00 28.58 83 LEU A C 1
ATOM 653 O O . LEU A 1 83 ? 18.841 -4.465 -3.807 1.00 28.58 83 LEU A O 1
ATOM 657 N N . SER A 1 84 ? 18.128 -2.383 -3.345 1.00 33.75 84 SER A N 1
ATOM 658 C CA . SER A 1 84 ? 19.458 -1.772 -3.434 1.00 33.75 84 SER A CA 1
ATOM 659 C C . SER A 1 84 ? 20.279 -1.791 -2.140 1.00 33.75 84 SER A C 1
ATOM 661 O O . SER A 1 84 ? 21.491 -1.657 -2.247 1.00 33.75 84 SER A O 1
ATOM 663 N N . ASP A 1 85 ? 19.703 -2.003 -0.940 1.00 30.06 85 ASP A N 1
ATOM 664 C CA . ASP A 1 85 ? 20.485 -1.709 0.282 1.00 30.06 85 ASP A CA 1
ATOM 665 C C . ASP A 1 85 ? 20.480 -2.707 1.451 1.00 30.06 85 ASP A C 1
ATOM 667 O O . ASP A 1 85 ? 21.171 -2.467 2.444 1.00 30.06 85 ASP A O 1
ATOM 671 N N . ARG A 1 86 ? 19.812 -3.871 1.391 1.00 32.47 86 ARG A N 1
ATOM 672 C CA . ARG A 1 86 ? 19.962 -4.894 2.457 1.00 32.47 86 ARG A CA 1
ATOM 673 C C . ARG A 1 86 ? 19.939 -6.333 1.933 1.00 32.47 86 ARG A C 1
ATOM 675 O O . ARG A 1 86 ? 18.888 -6.939 1.800 1.00 32.47 86 ARG A O 1
ATOM 682 N N . ALA A 1 87 ? 21.138 -6.882 1.712 1.00 35.03 87 ALA A N 1
ATOM 683 C CA . ALA A 1 87 ? 21.476 -8.314 1.699 1.00 35.03 87 ALA A CA 1
ATOM 684 C C . ALA A 1 87 ? 20.442 -9.268 1.049 1.00 35.03 87 ALA A C 1
ATOM 686 O O . ALA A 1 87 ? 19.780 -10.048 1.735 1.00 35.03 87 ALA A O 1
ATOM 687 N N . GLN A 1 88 ? 20.360 -9.263 -0.284 1.00 45.50 88 GLN A N 1
ATOM 688 C CA . GLN A 1 88 ? 19.658 -10.299 -1.052 1.00 45.50 88 GLN A CA 1
ATOM 689 C C . GLN A 1 88 ? 20.430 -11.630 -1.029 1.00 45.50 88 GLN A C 1
ATOM 691 O O . GLN A 1 88 ? 21.657 -11.636 -1.128 1.00 45.50 88 GLN A O 1
ATOM 696 N N . THR A 1 89 ? 19.7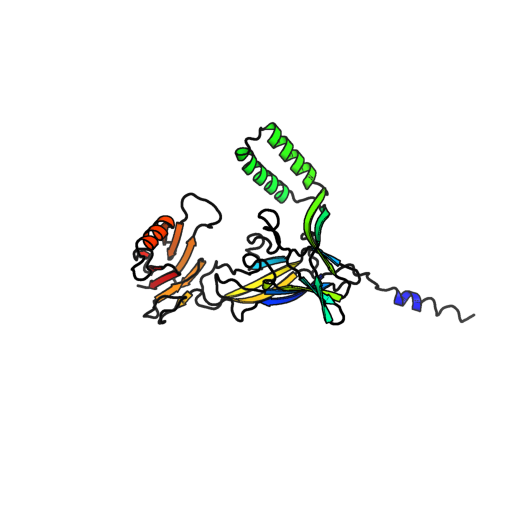33 -12.771 -0.957 1.00 40.62 89 THR A N 1
ATOM 697 C CA . THR A 1 89 ? 20.345 -14.078 -1.295 1.00 40.62 89 THR A CA 1
ATOM 698 C C . THR A 1 89 ? 19.519 -14.987 -2.203 1.00 40.62 89 THR A C 1
ATOM 700 O O . THR A 1 89 ? 20.091 -15.954 -2.697 1.00 40.62 89 THR A O 1
ATOM 703 N N . GLU A 1 90 ? 18.255 -14.692 -2.525 1.00 51.91 90 GLU A N 1
ATOM 704 C CA . GLU A 1 90 ? 17.496 -15.496 -3.498 1.00 51.91 90 GLU A CA 1
ATOM 705 C C . GLU A 1 90 ? 16.624 -14.597 -4.386 1.00 51.91 90 GLU A C 1
ATOM 707 O O . GLU A 1 90 ? 15.691 -13.956 -3.911 1.00 51.91 90 GLU A O 1
ATOM 712 N N . ILE A 1 91 ? 16.957 -14.534 -5.680 1.00 57.56 91 ILE A N 1
ATOM 713 C CA . ILE A 1 91 ? 16.123 -13.907 -6.712 1.00 57.56 91 ILE A CA 1
ATOM 714 C C . ILE A 1 91 ? 14.923 -14.831 -6.942 1.00 57.56 91 ILE A C 1
ATOM 716 O O . ILE A 1 91 ? 15.093 -15.980 -7.360 1.00 57.56 91 ILE A O 1
ATOM 720 N N . SER A 1 92 ? 13.715 -14.342 -6.675 1.00 64.94 92 SER A N 1
ATOM 721 C CA . SER A 1 92 ? 12.481 -15.093 -6.908 1.00 64.94 92 SER A CA 1
ATOM 722 C C . SER A 1 92 ? 12.260 -15.372 -8.395 1.00 64.94 92 SER A C 1
ATOM 724 O O . SER A 1 92 ? 12.387 -14.485 -9.237 1.00 64.94 92 SER A O 1
ATOM 726 N N . THR A 1 93 ? 11.915 -16.617 -8.733 1.00 77.31 93 THR A N 1
ATOM 727 C CA . THR A 1 93 ? 11.501 -16.983 -10.095 1.00 77.31 93 THR A CA 1
ATOM 728 C C . THR A 1 93 ? 10.103 -16.459 -10.386 1.00 77.31 93 THR A C 1
ATOM 730 O O . THR A 1 93 ? 9.206 -16.641 -9.566 1.00 77.31 93 THR A O 1
ATOM 733 N N . VAL A 1 94 ? 9.887 -15.928 -11.584 1.00 83.00 94 VAL A N 1
ATOM 734 C CA . VAL A 1 94 ? 8.554 -15.601 -12.105 1.00 83.00 94 VAL A CA 1
ATOM 735 C C . VAL A 1 94 ? 8.062 -16.692 -13.050 1.00 83.00 94 VAL A C 1
ATOM 737 O O . VAL A 1 94 ? 8.837 -17.549 -13.487 1.00 83.00 94 VAL A O 1
ATOM 740 N N . THR A 1 95 ? 6.770 -16.688 -13.363 1.00 89.38 95 THR A N 1
ATOM 741 C CA . THR A 1 95 ? 6.192 -17.626 -14.333 1.00 89.38 95 THR A CA 1
ATOM 742 C C . THR A 1 95 ? 5.985 -16.907 -15.661 1.00 89.38 95 THR A C 1
ATOM 744 O O . THR A 1 95 ? 5.288 -15.903 -15.692 1.00 89.38 95 THR A O 1
ATOM 747 N N . ILE A 1 96 ? 6.550 -17.409 -16.758 1.00 91.19 96 ILE A N 1
ATOM 748 C CA . ILE A 1 96 ? 6.190 -16.984 -18.115 1.00 91.19 96 ILE A CA 1
ATOM 749 C C . ILE A 1 96 ? 5.152 -17.957 -18.665 1.00 91.19 96 ILE A C 1
ATOM 751 O O . ILE A 1 96 ? 5.378 -19.170 -18.692 1.00 91.19 96 ILE A O 1
ATOM 755 N N . ILE A 1 97 ? 4.033 -17.409 -19.117 1.00 94.19 97 ILE A N 1
ATOM 756 C CA . ILE A 1 97 ? 2.944 -18.093 -19.802 1.00 94.19 97 ILE A CA 1
ATOM 757 C C . ILE A 1 97 ? 3.062 -17.732 -21.281 1.00 94.19 97 ILE A C 1
ATOM 759 O O . ILE A 1 97 ? 2.862 -16.581 -21.672 1.00 94.19 97 ILE A O 1
ATOM 763 N N . ALA A 1 98 ? 3.408 -18.711 -22.107 1.00 94.19 98 ALA A N 1
ATOM 764 C CA . ALA A 1 98 ? 3.520 -18.525 -23.544 1.00 94.19 98 ALA A CA 1
ATOM 765 C C . ALA A 1 98 ? 2.141 -18.319 -24.193 1.00 94.19 98 ALA A C 1
ATOM 767 O O . ALA A 1 98 ? 1.101 -18.668 -23.630 1.00 94.19 98 ALA A O 1
ATOM 768 N N . ALA A 1 99 ? 2.121 -17.830 -25.435 1.00 89.50 99 ALA A N 1
ATOM 769 C CA . ALA A 1 99 ? 0.879 -17.596 -26.180 1.00 89.50 99 ALA A CA 1
ATOM 770 C C . ALA A 1 99 ? 0.019 -18.864 -26.397 1.00 89.50 99 ALA A C 1
ATOM 772 O O . ALA A 1 99 ? -1.187 -18.763 -26.625 1.00 89.50 99 ALA A O 1
ATOM 773 N N . ASP A 1 100 ? 0.620 -20.058 -26.336 1.00 91.44 100 ASP A N 1
ATOM 774 C CA . ASP A 1 100 ? -0.086 -21.345 -26.405 1.00 91.44 100 ASP A CA 1
ATOM 775 C C . ASP A 1 100 ? -0.601 -21.849 -25.040 1.00 91.44 100 ASP A C 1
ATOM 777 O O . ASP A 1 100 ? -1.219 -22.916 -24.970 1.00 91.44 100 ASP A O 1
ATOM 781 N N . GLY A 1 101 ? -0.376 -21.076 -23.975 1.00 91.62 101 GLY A N 1
ATOM 782 C CA . GLY A 1 101 ? -0.760 -21.377 -22.599 1.00 91.62 101 GLY A CA 1
ATOM 783 C C . GLY A 1 101 ? 0.230 -22.265 -21.844 1.00 91.62 101 GLY A C 1
ATOM 784 O O . GLY A 1 101 ? -0.063 -22.661 -20.718 1.00 91.62 101 GLY A O 1
ATOM 785 N N . SER A 1 102 ? 1.373 -22.622 -22.437 1.00 95.19 102 SER A N 1
ATOM 786 C CA . SER A 1 102 ? 2.422 -23.350 -21.720 1.00 95.19 102 SER A CA 1
ATOM 787 C C . SER A 1 102 ? 3.124 -22.454 -20.698 1.00 95.19 102 SER A C 1
ATOM 789 O O . SER A 1 102 ? 3.387 -21.285 -20.958 1.00 95.19 102 SER A O 1
ATOM 791 N N . GLU A 1 103 ? 3.424 -23.007 -19.521 1.00 96.00 103 GLU A N 1
ATOM 792 C CA . GLU A 1 103 ? 4.047 -22.264 -18.423 1.00 96.00 103 GLU A CA 1
ATOM 793 C C . GLU A 1 103 ? 5.503 -22.690 -18.217 1.00 96.00 103 GLU A C 1
ATOM 795 O O . GLU A 1 103 ? 5.846 -23.877 -18.283 1.00 96.00 103 GLU A O 1
ATOM 800 N N . SER A 1 104 ? 6.361 -21.722 -17.910 1.00 93.38 104 SER A N 1
ATOM 801 C CA . SER A 1 104 ? 7.755 -21.943 -17.530 1.00 93.38 104 SER A CA 1
ATOM 802 C C . SER A 1 104 ? 8.157 -21.024 -16.379 1.00 93.38 104 SER A C 1
ATOM 804 O O . SER A 1 104 ? 7.692 -19.894 -16.287 1.00 93.38 104 SER A O 1
ATOM 806 N N . LYS A 1 105 ? 9.018 -21.505 -15.478 1.00 90.06 105 LYS A N 1
ATOM 807 C CA . LYS A 1 105 ? 9.615 -20.671 -14.427 1.00 90.06 105 LYS A CA 1
ATOM 808 C C . LYS A 1 105 ? 10.919 -20.072 -14.947 1.00 90.06 105 LYS A C 1
ATOM 810 O O . LYS A 1 105 ? 11.772 -20.810 -15.443 1.00 90.06 105 LYS A O 1
ATOM 815 N N . VAL A 1 106 ? 11.069 -18.761 -14.810 1.00 86.31 106 VAL A N 1
ATOM 816 C CA . VAL A 1 106 ? 12.236 -18.000 -15.266 1.00 86.31 106 VAL A CA 1
ATOM 817 C C . VAL A 1 106 ? 12.774 -17.177 -14.105 1.00 86.31 106 VAL A C 1
ATOM 819 O O . VAL A 1 106 ? 12.013 -16.561 -13.363 1.00 86.31 106 VAL A O 1
ATOM 822 N N . THR A 1 107 ? 14.091 -17.190 -13.924 1.00 84.06 107 THR A N 1
ATOM 823 C CA . THR A 1 107 ? 14.770 -16.278 -13.000 1.00 84.06 107 THR A CA 1
ATOM 824 C C . THR A 1 107 ? 15.052 -14.980 -13.752 1.00 84.06 107 THR A C 1
ATOM 826 O O . THR A 1 107 ? 15.731 -15.050 -14.778 1.00 84.06 107 THR A O 1
ATOM 829 N N . PRO A 1 108 ? 14.539 -13.828 -13.287 1.00 81.00 108 PRO A N 1
ATOM 830 C CA . PRO A 1 108 ? 14.876 -12.535 -13.870 1.00 81.00 108 PRO A CA 1
ATOM 831 C C . PRO A 1 108 ? 16.386 -12.273 -13.864 1.00 81.00 108 PRO A C 1
ATOM 833 O O . PRO A 1 108 ? 17.103 -12.731 -12.969 1.00 81.00 108 PRO A O 1
ATOM 836 N N . GLU A 1 109 ? 16.860 -11.526 -14.854 1.00 81.31 109 GLU A N 1
ATOM 837 C CA . GLU A 1 109 ? 18.262 -11.130 -14.960 1.00 81.31 109 GLU A CA 1
ATOM 838 C C . GLU A 1 109 ? 18.504 -9.859 -14.142 1.00 81.31 109 GLU A C 1
ATOM 840 O O . GLU A 1 109 ? 17.830 -8.851 -14.343 1.00 81.31 109 GLU A O 1
ATOM 845 N N . ASP A 1 110 ? 19.457 -9.910 -13.213 1.00 77.50 110 ASP A N 1
ATOM 846 C CA . ASP A 1 110 ? 19.950 -8.724 -12.510 1.00 77.50 110 ASP A CA 1
ATOM 847 C C . ASP A 1 110 ? 20.843 -7.901 -13.445 1.00 77.50 110 ASP A C 1
ATOM 849 O O . ASP A 1 110 ? 21.720 -8.450 -14.125 1.00 77.50 110 ASP A O 1
ATOM 853 N N . GLY A 1 111 ? 20.621 -6.591 -13.498 1.00 72.31 111 GLY A N 1
ATOM 854 C CA . GLY A 1 111 ? 21.379 -5.723 -14.381 1.00 72.31 111 GLY A CA 1
ATOM 855 C C . GLY A 1 111 ? 21.110 -4.238 -14.199 1.00 72.31 111 GLY A C 1
ATOM 856 O O . GLY A 1 111 ? 20.317 -3.805 -13.366 1.00 72.31 111 GLY A O 1
ATOM 857 N N . THR A 1 112 ? 21.789 -3.459 -15.037 1.00 76.81 112 THR A N 1
ATOM 858 C CA . THR A 1 112 ? 21.614 -2.013 -15.158 1.00 76.81 112 THR A CA 1
ATOM 859 C C . THR A 1 112 ? 21.352 -1.684 -16.620 1.00 76.81 112 THR A C 1
ATOM 861 O O . THR A 1 112 ? 22.156 -2.041 -17.487 1.00 76.81 112 THR A O 1
ATOM 864 N N . ILE A 1 113 ? 20.252 -0.991 -16.905 1.00 71.38 113 ILE A N 1
ATOM 865 C CA . ILE A 1 113 ? 20.017 -0.382 -18.217 1.00 71.38 113 ILE A CA 1
ATOM 866 C C . ILE A 1 113 ? 20.444 1.074 -18.141 1.00 71.38 113 ILE A C 1
ATOM 868 O O . ILE A 1 113 ? 20.011 1.798 -17.251 1.00 71.38 113 ILE A O 1
ATOM 872 N N . LEU A 1 114 ? 21.261 1.499 -19.101 1.00 76.19 114 LEU A N 1
ATOM 873 C CA . LEU A 1 114 ? 21.544 2.910 -19.321 1.00 76.19 114 LEU A CA 1
ATOM 874 C C . LEU A 1 114 ? 20.540 3.452 -20.338 1.00 76.19 114 LEU A C 1
ATOM 876 O O . LEU A 1 114 ? 20.391 2.878 -21.422 1.00 76.19 114 LEU A O 1
ATOM 880 N N . TYR A 1 115 ? 19.861 4.537 -19.993 1.00 71.44 115 TYR A N 1
ATOM 881 C CA . TYR A 1 115 ? 18.914 5.222 -20.867 1.00 71.44 115 TYR A CA 1
ATOM 882 C C . TYR A 1 115 ? 19.211 6.720 -20.895 1.00 71.44 115 TYR A C 1
ATOM 884 O O . TYR A 1 115 ? 19.924 7.255 -20.050 1.00 71.44 115 TYR A O 1
ATOM 892 N N . MET A 1 116 ? 18.695 7.393 -21.921 1.00 78.19 116 MET A N 1
ATOM 893 C CA . MET A 1 116 ? 18.787 8.845 -22.027 1.00 78.19 116 MET A CA 1
ATOM 894 C C . MET A 1 116 ? 17.555 9.458 -21.370 1.00 78.19 116 MET A C 1
ATOM 896 O O . MET A 1 116 ? 16.511 9.563 -22.015 1.00 78.19 116 MET A O 1
ATOM 900 N N . ALA A 1 117 ? 17.683 9.855 -20.108 1.00 73.81 117 ALA A N 1
ATOM 901 C CA . ALA A 1 117 ? 16.637 10.564 -19.392 1.00 73.81 117 ALA A CA 1
ATOM 902 C C . ALA A 1 117 ? 16.417 11.962 -20.005 1.00 73.81 117 ALA A C 1
ATOM 904 O O . ALA A 1 117 ? 17.375 12.589 -20.484 1.00 73.81 117 ALA A O 1
ATOM 905 N N . PRO A 1 118 ? 15.172 12.474 -20.027 1.00 76.88 118 PRO A N 1
ATOM 906 C CA . PRO A 1 118 ? 14.910 13.857 -20.403 1.00 76.88 118 PRO A CA 1
ATOM 907 C C . PRO A 1 118 ? 15.492 14.835 -19.368 1.00 76.88 118 PRO A C 1
ATOM 909 O O . PRO A 1 118 ? 15.914 14.453 -18.280 1.00 76.88 118 PRO A O 1
ATOM 912 N N . ALA A 1 119 ? 15.516 16.123 -19.717 1.00 83.25 119 ALA A N 1
ATOM 913 C CA . ALA A 1 119 ? 15.821 17.163 -18.740 1.00 83.25 119 ALA A CA 1
ATOM 914 C C . ALA A 1 119 ? 14.713 17.223 -17.676 1.00 83.25 119 ALA A C 1
ATOM 916 O O . ALA A 1 119 ? 13.529 17.218 -18.020 1.00 83.25 119 ALA A O 1
ATOM 917 N N . GLU A 1 120 ? 15.099 17.316 -16.409 1.00 83.06 120 GLU A N 1
ATOM 918 C CA . GLU A 1 120 ? 14.176 17.432 -15.285 1.00 83.06 120 GLU A CA 1
ATOM 919 C C . GLU A 1 120 ? 13.570 18.843 -15.188 1.00 83.06 120 GLU A C 1
ATOM 921 O O . GLU A 1 120 ? 14.107 19.828 -15.707 1.00 83.06 120 GLU A O 1
ATOM 926 N N . SER A 1 121 ? 12.430 18.955 -14.500 1.00 84.00 121 SER A N 1
ATOM 927 C CA . SER A 1 121 ? 11.809 20.250 -14.211 1.00 84.00 121 SER A CA 1
ATOM 928 C C . SER A 1 121 ? 12.634 21.061 -13.204 1.00 84.00 121 SER A C 1
ATOM 930 O O . SER A 1 121 ? 13.360 20.508 -12.377 1.00 84.00 121 SER A O 1
ATOM 932 N N . GLU A 1 122 ? 12.482 22.391 -13.219 1.00 88.00 122 GLU A N 1
ATOM 933 C CA . GLU A 1 122 ? 13.144 23.272 -12.240 1.00 88.00 122 GLU A CA 1
ATOM 934 C C . GLU A 1 122 ? 12.803 22.889 -10.788 1.00 88.00 122 GLU A C 1
ATOM 936 O O . GLU A 1 122 ? 13.661 22.964 -9.914 1.00 88.00 122 GLU A O 1
ATOM 941 N N . GLU A 1 123 ? 11.569 22.438 -10.542 1.00 84.19 123 GLU A N 1
ATOM 942 C CA . GLU A 1 123 ? 11.103 21.971 -9.233 1.00 84.19 123 GLU A CA 1
ATOM 943 C C . GLU A 1 123 ? 11.862 20.720 -8.771 1.00 84.19 123 GLU A C 1
ATOM 945 O O . GLU A 1 123 ? 12.398 20.705 -7.666 1.00 84.19 123 GLU A O 1
ATOM 950 N N . ARG A 1 124 ? 12.016 19.713 -9.639 1.00 78.12 124 ARG A N 1
ATOM 951 C CA . ARG A 1 124 ? 12.756 18.478 -9.320 1.00 78.12 124 ARG A CA 1
ATOM 952 C C . ARG A 1 124 ? 14.244 18.726 -9.100 1.00 78.12 124 ARG A C 1
ATOM 954 O O . ARG A 1 124 ? 14.840 18.184 -8.169 1.00 78.12 124 ARG A O 1
ATOM 961 N N . ILE A 1 125 ? 14.835 19.611 -9.900 1.00 85.62 125 ILE A N 1
ATOM 962 C CA . ILE A 1 125 ? 16.222 20.052 -9.715 1.00 85.62 125 ILE A CA 1
ATOM 963 C C . ILE A 1 125 ? 16.385 20.726 -8.344 1.00 85.62 125 ILE A C 1
ATOM 965 O O . ILE A 1 125 ? 17.368 20.469 -7.644 1.00 85.62 125 ILE A O 1
ATOM 969 N N . GLN A 1 126 ? 15.417 21.545 -7.928 1.00 89.19 126 GLN A N 1
ATOM 970 C CA . GLN A 1 126 ? 15.433 22.203 -6.624 1.00 89.19 126 GLN A CA 1
ATOM 971 C C . GLN A 1 126 ? 15.281 21.203 -5.464 1.00 89.19 126 GLN A C 1
ATOM 973 O O . GLN A 1 126 ? 16.060 21.276 -4.513 1.00 89.19 126 GLN A O 1
ATOM 978 N N . GLU A 1 127 ? 14.378 20.221 -5.566 1.00 80.31 127 GLU A N 1
ATOM 979 C CA . GLU A 1 127 ? 14.245 19.127 -4.584 1.00 80.31 127 GLU A CA 1
ATOM 980 C C . GLU A 1 127 ? 15.571 18.376 -4.386 1.00 80.31 127 GLU A C 1
ATOM 982 O O . GLU A 1 127 ? 15.984 18.093 -3.256 1.00 80.31 127 GLU A O 1
ATOM 987 N N . ARG A 1 128 ? 16.285 18.077 -5.481 1.00 85.06 128 ARG A N 1
ATOM 988 C CA . ARG A 1 128 ? 17.604 17.426 -5.422 1.00 85.06 128 ARG A CA 1
ATOM 989 C C . ARG A 1 128 ? 18.637 18.291 -4.707 1.00 85.06 128 ARG A C 1
ATOM 991 O O . ARG A 1 128 ? 19.408 17.763 -3.902 1.00 85.06 128 ARG A O 1
ATOM 998 N N . ILE A 1 129 ? 18.656 19.596 -4.983 1.00 89.00 129 ILE A N 1
ATOM 999 C CA . ILE A 1 129 ? 19.555 20.542 -4.309 1.00 89.00 129 ILE A CA 1
ATOM 1000 C C . ILE A 1 129 ? 19.255 20.574 -2.808 1.00 89.00 129 ILE A C 1
ATOM 1002 O O . ILE A 1 129 ? 20.179 20.454 -2.007 1.00 89.00 129 ILE A O 1
ATOM 1006 N N . GLU A 1 130 ? 17.988 20.659 -2.413 1.00 85.81 130 GLU A N 1
ATOM 1007 C CA . GLU A 1 130 ? 17.581 20.680 -1.003 1.00 85.81 130 GLU A CA 1
ATOM 1008 C C . GLU A 1 130 ? 17.943 19.380 -0.277 1.00 85.81 130 GLU A C 1
ATOM 1010 O O . GLU A 1 130 ? 18.541 19.415 0.803 1.00 85.81 130 GLU A O 1
ATOM 1015 N N . GLY A 1 131 ? 17.680 18.226 -0.898 1.00 77.31 131 GLY A N 1
ATOM 1016 C CA . GLY A 1 131 ? 18.065 16.923 -0.356 1.00 77.31 131 GLY A CA 1
ATOM 1017 C C . GLY A 1 131 ? 19.583 16.752 -0.223 1.00 77.31 131 GLY A C 1
ATOM 1018 O O . GLY A 1 131 ? 20.062 16.153 0.743 1.00 77.31 131 GLY A O 1
ATOM 1019 N N . MET A 1 132 ? 20.357 17.300 -1.162 1.00 88.31 132 MET A N 1
ATOM 1020 C CA . MET A 1 132 ? 21.818 17.344 -1.086 1.00 88.31 132 MET A CA 1
ATOM 1021 C C . MET A 1 132 ? 22.290 18.269 0.044 1.00 88.31 132 MET A C 1
ATOM 1023 O O . MET A 1 132 ? 23.126 17.858 0.849 1.00 88.31 132 MET A O 1
ATOM 1027 N N . MET A 1 133 ? 21.713 19.467 0.171 1.00 83.81 133 MET A N 1
ATOM 1028 C CA . MET A 1 133 ? 22.054 20.424 1.230 1.00 83.81 133 MET A CA 1
ATOM 1029 C C . MET A 1 133 ? 21.773 19.861 2.628 1.00 83.81 133 MET A C 1
ATOM 1031 O O . MET A 1 133 ? 22.612 19.997 3.515 1.00 83.81 133 MET A O 1
ATOM 1035 N N . ALA A 1 134 ? 20.658 19.147 2.814 1.00 81.50 134 ALA A N 1
ATOM 1036 C CA . ALA A 1 134 ? 20.344 18.467 4.074 1.00 81.50 134 ALA A CA 1
ATOM 1037 C C . ALA A 1 134 ? 21.412 17.426 4.474 1.00 81.50 134 ALA A C 1
ATOM 1039 O O . ALA A 1 134 ? 21.659 17.182 5.656 1.00 81.50 134 ALA A O 1
ATOM 1040 N N . ARG A 1 135 ? 22.083 16.817 3.489 1.00 77.50 135 ARG A N 1
ATOM 1041 C CA . ARG A 1 135 ? 23.172 15.854 3.707 1.00 77.50 135 ARG A CA 1
ATOM 1042 C C . ARG A 1 135 ? 24.529 16.533 3.877 1.00 77.50 135 ARG A C 1
ATOM 1044 O O . ARG A 1 135 ? 25.363 16.009 4.613 1.00 77.50 135 ARG A O 1
ATOM 1051 N N . ALA A 1 136 ? 24.754 17.680 3.240 1.00 82.12 136 ALA A N 1
ATOM 1052 C CA . ALA A 1 136 ? 26.027 18.401 3.265 1.00 82.12 136 ALA A CA 1
ATOM 1053 C C . ALA A 1 136 ? 26.500 18.713 4.697 1.00 82.12 136 ALA A C 1
ATOM 1055 O O . ALA A 1 136 ? 27.667 18.481 5.021 1.00 82.12 136 ALA A O 1
ATOM 1056 N N . ASP A 1 137 ? 25.580 19.120 5.579 1.00 74.38 137 ASP A N 1
ATOM 1057 C CA . ASP A 1 137 ? 25.868 19.362 7.001 1.00 74.38 137 ASP A CA 1
ATOM 1058 C C . ASP A 1 137 ? 26.304 18.084 7.734 1.00 74.38 137 ASP A C 1
ATOM 1060 O O . ASP A 1 137 ? 27.218 18.102 8.561 1.00 74.38 137 ASP A O 1
ATOM 1064 N N . THR A 1 138 ? 25.694 16.948 7.389 1.00 79.19 138 THR A N 1
ATOM 1065 C CA . THR A 1 138 ? 26.011 15.636 7.973 1.00 79.19 138 THR A CA 1
ATOM 1066 C C . THR A 1 138 ? 27.395 15.147 7.541 1.00 79.19 138 THR A C 1
ATOM 1068 O O . THR A 1 138 ? 28.117 14.532 8.328 1.00 79.19 138 THR A O 1
ATOM 1071 N N . PHE A 1 139 ? 27.785 15.433 6.299 1.00 78.69 139 PHE A N 1
ATOM 1072 C CA . PHE A 1 139 ? 29.071 15.019 5.736 1.00 78.69 139 PHE A CA 1
ATOM 1073 C C . PHE A 1 139 ? 30.193 16.052 5.916 1.00 78.69 139 PHE A C 1
ATOM 1075 O O . PHE A 1 139 ? 31.342 15.758 5.582 1.00 78.69 139 PHE A O 1
ATOM 1082 N N . GLY A 1 140 ? 29.894 17.226 6.483 1.00 86.75 140 GLY A N 1
ATOM 1083 C CA . GLY A 1 140 ? 30.874 18.278 6.754 1.00 86.75 140 GLY A CA 1
ATOM 1084 C C . GLY A 1 140 ? 31.470 18.892 5.488 1.00 86.75 140 GLY A C 1
ATOM 1085 O O . GLY A 1 140 ? 32.662 19.203 5.473 1.00 86.75 140 GLY A O 1
ATOM 1086 N N . TRP A 1 141 ? 30.667 19.018 4.429 1.00 90.44 141 TRP A N 1
ATOM 1087 C CA . TRP A 1 141 ? 31.106 19.595 3.159 1.00 90.44 141 TRP A CA 1
ATOM 1088 C C . TRP A 1 141 ? 31.434 21.082 3.301 1.00 90.44 141 TRP A C 1
ATOM 1090 O O . TRP A 1 141 ? 30.826 21.819 4.079 1.00 90.44 141 TRP A O 1
ATOM 1100 N N . THR A 1 142 ? 32.424 21.529 2.541 1.00 93.06 142 THR A N 1
ATOM 1101 C CA . THR A 1 142 ? 32.806 22.937 2.442 1.00 93.06 142 THR A CA 1
ATOM 1102 C C . THR A 1 142 ? 31.848 23.709 1.534 1.00 93.06 142 THR A C 1
ATOM 1104 O O . THR A 1 142 ? 31.171 23.134 0.687 1.00 93.06 142 THR A O 1
ATOM 1107 N N . GLU A 1 143 ? 31.819 25.039 1.666 1.00 91.81 143 GLU A N 1
ATOM 1108 C CA . GLU A 1 143 ? 31.015 25.903 0.783 1.00 91.81 143 GLU A CA 1
ATOM 1109 C C . GLU A 1 143 ? 31.373 25.721 -0.705 1.00 91.81 143 GLU A C 1
ATOM 1111 O O . GLU A 1 143 ? 30.496 25.795 -1.561 1.00 91.81 143 GLU A O 1
ATOM 1116 N N . GLU A 1 144 ? 32.648 25.455 -1.013 1.00 92.94 144 GLU A N 1
ATOM 1117 C CA . GLU A 1 144 ? 33.123 25.218 -2.382 1.00 92.94 144 GLU A CA 1
ATOM 1118 C C . GLU A 1 144 ? 32.593 23.888 -2.938 1.00 92.94 144 GLU A C 1
ATOM 1120 O O . GLU A 1 144 ? 32.068 23.860 -4.049 1.00 92.94 144 GLU A O 1
ATOM 1125 N N . GLU A 1 145 ? 32.629 22.815 -2.141 1.00 91.44 145 GLU A N 1
ATOM 1126 C CA . GLU A 1 145 ? 32.059 21.513 -2.517 1.00 91.44 145 GLU A CA 1
ATOM 1127 C C . GLU A 1 145 ? 30.541 21.595 -2.704 1.00 91.44 145 GLU A C 1
ATOM 1129 O O . GLU A 1 145 ? 30.005 21.017 -3.647 1.00 91.44 145 GLU A O 1
ATOM 1134 N N . ILE A 1 146 ? 29.832 22.332 -1.844 1.00 91.31 146 ILE A N 1
ATOM 1135 C CA . ILE A 1 146 ? 28.383 22.532 -1.988 1.00 91.31 146 ILE A CA 1
ATOM 1136 C C . ILE A 1 146 ? 28.079 23.240 -3.312 1.00 91.31 146 ILE A C 1
ATOM 1138 O O . ILE A 1 146 ? 27.221 22.780 -4.063 1.00 91.31 146 ILE A O 1
ATOM 1142 N N . GLN A 1 147 ? 28.797 24.320 -3.626 1.00 94.19 147 GLN A N 1
ATOM 1143 C CA . GLN A 1 147 ? 28.580 25.073 -4.860 1.00 94.19 147 GLN A CA 1
ATOM 1144 C C . GLN A 1 147 ? 28.883 24.233 -6.112 1.00 94.19 147 GLN A C 1
ATOM 1146 O O . GLN A 1 147 ? 28.088 24.245 -7.050 1.00 94.19 147 GLN A O 1
ATOM 1151 N N . GLU A 1 148 ? 29.973 23.460 -6.111 1.00 94.44 148 GLU A N 1
ATOM 1152 C CA . GLU A 1 148 ? 30.313 22.541 -7.209 1.00 94.44 148 GLU A CA 1
ATOM 1153 C C . GLU A 1 148 ? 29.225 21.473 -7.409 1.00 94.44 148 GLU A C 1
ATOM 1155 O O . GLU A 1 148 ? 28.833 21.177 -8.537 1.00 94.44 148 GLU A O 1
ATOM 1160 N N . ASN A 1 149 ? 28.678 20.922 -6.321 1.00 91.56 149 ASN A N 1
ATOM 1161 C CA . ASN A 1 149 ? 27.596 19.941 -6.405 1.00 91.56 149 ASN A CA 1
ATOM 1162 C C . ASN A 1 149 ? 26.290 20.554 -6.928 1.00 91.56 149 ASN A C 1
ATOM 1164 O O . ASN A 1 149 ? 25.609 19.913 -7.725 1.00 91.56 149 ASN A O 1
ATOM 1168 N N . ILE A 1 150 ? 25.945 21.784 -6.532 1.00 93.81 150 ILE A N 1
ATOM 1169 C CA . ILE A 1 150 ? 24.772 22.492 -7.075 1.00 93.81 150 ILE A CA 1
ATOM 1170 C C . ILE A 1 150 ? 24.921 22.691 -8.585 1.00 93.81 150 ILE A C 1
ATOM 1172 O O . ILE A 1 150 ? 23.993 22.385 -9.333 1.00 93.81 150 ILE A O 1
ATOM 1176 N N . GLU A 1 151 ? 26.082 23.168 -9.037 1.00 94.81 151 GLU A N 1
ATOM 1177 C CA . GLU A 1 151 ? 26.355 23.383 -10.462 1.00 94.81 151 GLU A CA 1
ATOM 1178 C C . GLU A 1 151 ? 26.287 22.068 -11.247 1.00 94.81 151 GLU A C 1
ATOM 1180 O O . GLU A 1 151 ? 25.617 22.012 -12.278 1.00 94.81 151 GLU A O 1
ATOM 1185 N N . ASN A 1 152 ? 26.871 20.989 -10.717 1.00 93.25 152 ASN A N 1
ATOM 1186 C CA . ASN A 1 152 ? 26.798 19.662 -11.332 1.00 93.25 152 ASN A CA 1
ATOM 1187 C C . ASN A 1 152 ? 25.360 19.133 -11.424 1.00 93.25 152 ASN A C 1
ATOM 1189 O O . ASN A 1 152 ? 24.989 18.570 -12.454 1.00 93.25 152 ASN A O 1
ATOM 1193 N N . ILE A 1 153 ? 24.542 19.313 -10.380 1.00 91.31 153 ILE A N 1
ATOM 1194 C CA . ILE A 1 153 ? 23.122 18.924 -10.394 1.00 91.31 153 ILE A CA 1
ATOM 1195 C C . ILE A 1 153 ? 22.387 19.705 -11.490 1.00 91.31 153 ILE A C 1
ATOM 1197 O O . ILE A 1 153 ? 21.702 19.114 -12.321 1.00 91.31 153 ILE A O 1
ATOM 1201 N N . GLN A 1 154 ? 22.563 21.024 -11.541 1.00 93.31 154 GLN A N 1
ATOM 1202 C CA . GLN A 1 154 ? 21.902 21.866 -12.538 1.00 93.31 154 GLN A CA 1
ATOM 1203 C C . GLN A 1 154 ? 22.345 21.542 -13.970 1.00 93.31 154 GLN A C 1
ATOM 1205 O O . GLN A 1 154 ? 21.509 21.500 -14.871 1.00 93.31 154 GLN A O 1
ATOM 1210 N N . GLU A 1 155 ? 23.637 21.300 -14.199 1.00 92.69 155 GLU A N 1
ATOM 1211 C CA . GLU A 1 155 ? 24.166 20.966 -15.525 1.00 92.69 155 GLU A CA 1
ATOM 1212 C C . GLU A 1 155 ? 23.696 19.586 -15.995 1.00 92.69 155 GLU A C 1
ATOM 1214 O O . GLU A 1 155 ? 23.261 19.444 -17.142 1.00 92.69 155 GLU A O 1
ATOM 1219 N N . THR A 1 156 ? 23.756 18.593 -15.106 1.00 88.38 156 THR A N 1
ATOM 1220 C CA . THR A 1 156 ? 23.405 17.203 -15.421 1.00 88.38 156 THR A CA 1
ATOM 1221 C C . THR A 1 156 ? 21.907 17.069 -15.657 1.00 88.38 156 THR A C 1
ATOM 1223 O O . THR A 1 156 ? 21.493 16.655 -16.735 1.00 88.38 156 THR A O 1
ATOM 1226 N N . PHE A 1 157 ? 21.086 17.472 -14.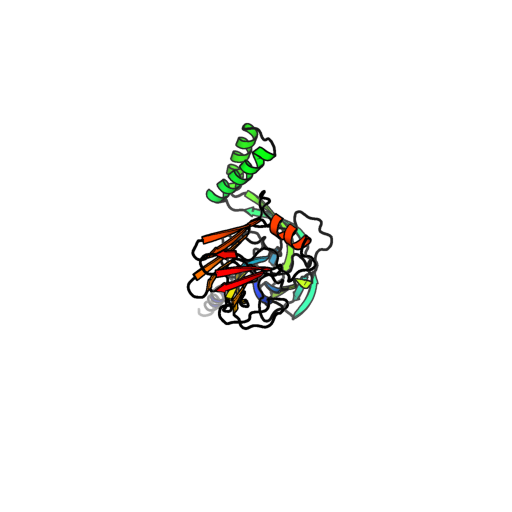685 1.00 87.12 157 PHE A N 1
ATOM 1227 C CA . PHE A 1 157 ? 19.641 17.241 -14.727 1.00 87.12 157 PHE A CA 1
ATOM 1228 C C . PHE A 1 157 ? 18.887 18.318 -15.518 1.00 87.12 157 PHE A C 1
ATOM 1230 O O . PHE A 1 157 ? 17.773 18.075 -15.968 1.00 87.12 157 PHE A O 1
ATOM 1237 N N . GLY A 1 158 ? 19.497 19.482 -15.775 1.00 89.00 158 GLY A N 1
ATOM 1238 C CA . GLY A 1 158 ? 18.933 20.514 -16.656 1.00 89.00 158 GLY A CA 1
ATOM 1239 C C . GLY A 1 158 ? 19.009 20.183 -18.152 1.00 89.00 158 GLY A C 1
ATOM 1240 O O . GLY A 1 158 ? 18.494 20.940 -18.977 1.00 89.00 158 GLY A O 1
ATOM 1241 N N . ASN A 1 159 ? 19.648 19.071 -18.521 1.00 88.38 159 ASN A N 1
ATOM 1242 C CA . ASN A 1 159 ? 19.778 18.592 -19.893 1.00 88.38 159 ASN A CA 1
ATOM 1243 C C . ASN A 1 159 ? 19.408 17.102 -19.981 1.00 88.38 159 ASN A C 1
ATOM 1245 O O . ASN A 1 159 ? 19.403 16.409 -18.964 1.00 88.38 159 ASN A O 1
ATOM 1249 N N . PRO A 1 160 ? 19.141 16.574 -21.190 1.00 84.81 160 PRO A N 1
ATOM 1250 C CA . PRO A 1 160 ? 19.090 15.133 -21.381 1.00 84.81 160 PRO A CA 1
ATOM 1251 C C . PRO A 1 160 ? 20.424 14.496 -20.978 1.00 84.81 160 PRO A C 1
ATOM 1253 O O . PRO A 1 160 ? 21.479 14.916 -21.466 1.00 84.81 160 PRO A O 1
ATOM 1256 N N . HIS A 1 161 ? 20.379 13.491 -20.113 1.00 82.81 161 HIS A N 1
ATOM 1257 C CA . HIS A 1 161 ? 21.556 12.871 -19.508 1.00 82.81 161 HIS A CA 1
ATOM 1258 C C . HIS A 1 161 ? 21.435 11.347 -19.521 1.00 82.81 161 HIS A C 1
ATOM 1260 O O . HIS A 1 161 ? 20.345 10.798 -19.660 1.00 82.81 161 HIS A O 1
ATOM 1266 N N . GLU A 1 162 ? 22.576 10.663 -19.449 1.00 81.56 162 GLU A N 1
ATOM 1267 C CA . GLU A 1 162 ? 22.589 9.213 -19.275 1.00 81.56 162 GLU A CA 1
ATOM 1268 C C . GLU A 1 162 ? 22.267 8.907 -17.814 1.00 81.56 162 GLU A C 1
ATOM 1270 O O . GLU A 1 162 ? 22.930 9.426 -16.913 1.00 81.56 162 GLU A O 1
ATOM 1275 N N . ASP A 1 163 ? 21.255 8.079 -17.598 1.00 76.12 163 ASP A N 1
ATOM 1276 C CA . ASP A 1 163 ? 20.863 7.601 -16.281 1.00 76.12 163 ASP A CA 1
ATOM 1277 C C . ASP A 1 163 ? 20.797 6.069 -16.279 1.00 76.12 163 ASP A C 1
ATOM 1279 O O . ASP A 1 163 ? 20.625 5.425 -17.321 1.00 76.12 163 ASP A O 1
ATOM 1283 N N . GLY A 1 164 ? 21.020 5.479 -15.109 1.00 71.81 164 GLY A N 1
ATOM 1284 C CA . GLY A 1 164 ? 21.138 4.042 -14.919 1.00 71.81 164 GLY A CA 1
ATOM 1285 C C . GLY A 1 164 ? 19.998 3.498 -14.079 1.00 71.81 164 GLY A C 1
ATOM 1286 O O . GLY A 1 164 ? 19.845 3.860 -12.916 1.00 71.81 164 GLY A O 1
ATOM 1287 N N . VAL A 1 165 ? 19.239 2.561 -14.640 1.00 69.00 165 VAL A N 1
ATOM 1288 C CA . VAL A 1 165 ? 18.204 1.837 -13.905 1.00 69.00 165 VAL A CA 1
ATOM 1289 C C . VAL A 1 165 ? 18.712 0.459 -13.538 1.00 69.00 165 VAL A C 1
ATOM 1291 O O . VAL A 1 165 ? 18.809 -0.423 -14.392 1.00 69.00 165 VAL A O 1
ATOM 1294 N N . GLU A 1 166 ? 19.015 0.268 -12.258 1.00 71.00 166 GLU A N 1
ATOM 1295 C CA . GLU A 1 166 ? 19.258 -1.055 -11.688 1.00 71.00 166 GLU A CA 1
ATOM 1296 C C . GLU A 1 166 ? 17.930 -1.785 -11.449 1.00 71.00 166 GLU A C 1
ATOM 1298 O O . GLU A 1 166 ? 16.922 -1.181 -11.060 1.00 71.00 166 GLU A O 1
ATOM 1303 N N . GLY A 1 167 ? 17.907 -3.094 -11.689 1.00 70.44 167 GLY A N 1
ATOM 1304 C CA . GLY A 1 167 ? 16.722 -3.896 -11.425 1.00 70.44 167 GLY A CA 1
ATOM 1305 C C . GLY A 1 167 ? 16.794 -5.324 -11.942 1.00 70.44 167 GLY A C 1
ATOM 1306 O O . GLY A 1 167 ? 17.799 -5.784 -12.476 1.00 70.44 167 GLY A O 1
ATOM 1307 N N . LEU A 1 168 ? 15.668 -6.016 -11.777 1.00 74.75 168 LEU A N 1
ATOM 1308 C CA . LEU A 1 168 ? 15.436 -7.349 -12.311 1.00 74.75 168 LEU A CA 1
ATOM 1309 C C . LEU A 1 168 ? 14.664 -7.245 -13.624 1.00 74.75 168 LEU A C 1
ATOM 1311 O O . LEU A 1 168 ? 13.571 -6.668 -13.665 1.00 74.75 168 LEU A O 1
ATOM 1315 N N . PHE A 1 169 ? 15.218 -7.829 -14.679 1.00 77.19 169 PHE A N 1
ATOM 1316 C CA . PHE A 1 169 ? 14.696 -7.719 -16.032 1.00 77.19 169 PHE A CA 1
ATOM 1317 C C . PHE A 1 169 ? 14.231 -9.058 -16.584 1.00 77.19 169 PHE A C 1
ATOM 1319 O O . PHE A 1 169 ? 14.786 -10.120 -16.287 1.00 77.19 169 PHE A O 1
ATOM 1326 N N . ILE A 1 170 ? 13.210 -8.995 -17.433 1.00 82.69 170 ILE A N 1
ATOM 1327 C CA . ILE A 1 170 ? 12.747 -10.135 -18.214 1.00 82.69 170 ILE A CA 1
ATOM 1328 C C . ILE A 1 170 ? 12.467 -9.709 -19.651 1.00 82.69 170 ILE A C 1
ATOM 1330 O O . ILE A 1 170 ? 12.156 -8.549 -19.923 1.00 82.69 170 ILE A O 1
ATOM 1334 N N . THR A 1 171 ? 12.582 -10.663 -20.571 1.00 86.75 171 THR A N 1
ATOM 1335 C CA . THR A 1 171 ? 12.144 -10.490 -21.958 1.00 86.75 171 THR A CA 1
ATOM 1336 C C . THR A 1 171 ? 10.842 -11.251 -22.161 1.00 86.75 171 THR A C 1
ATOM 1338 O O . THR A 1 171 ? 10.765 -12.422 -21.792 1.00 86.75 171 THR A O 1
ATOM 1341 N N . LEU A 1 172 ? 9.844 -10.595 -22.749 1.00 86.25 172 LEU A N 1
ATOM 1342 C CA . LEU A 1 172 ? 8.567 -11.193 -23.131 1.00 86.25 172 LEU A CA 1
ATOM 1343 C C . LEU A 1 172 ? 8.399 -11.116 -24.639 1.00 86.25 172 LEU A C 1
ATOM 1345 O O . LEU A 1 172 ? 8.354 -10.019 -25.200 1.00 86.25 172 LEU A O 1
ATOM 1349 N N . ALA A 1 173 ? 8.258 -12.261 -25.293 1.00 90.25 173 ALA A N 1
ATOM 1350 C CA . ALA A 1 173 ? 7.902 -12.301 -26.703 1.00 90.25 173 ALA A CA 1
ATOM 1351 C C . ALA A 1 173 ? 6.439 -11.852 -26.916 1.00 90.25 173 ALA A C 1
ATOM 1353 O O . ALA A 1 173 ? 5.631 -11.880 -25.977 1.00 90.25 173 ALA A O 1
ATOM 1354 N N . PRO A 1 174 ? 6.056 -11.457 -28.144 1.00 90.44 174 PRO A N 1
ATOM 1355 C CA . PRO A 1 174 ? 4.681 -11.099 -28.471 1.00 90.44 174 PRO A CA 1
ATOM 1356 C C . PRO A 1 174 ? 3.667 -12.154 -28.017 1.00 90.44 174 PRO A C 1
ATOM 1358 O O . PRO A 1 174 ? 3.735 -13.328 -28.395 1.00 90.44 174 PRO A O 1
ATOM 1361 N N . GLY A 1 175 ? 2.694 -11.723 -27.218 1.00 88.62 175 GLY A N 1
ATOM 1362 C CA . GLY A 1 175 ? 1.636 -12.570 -26.681 1.00 88.62 175 GLY A CA 1
ATOM 1363 C C . GLY A 1 175 ? 1.992 -13.352 -25.415 1.00 88.62 175 GLY A C 1
ATOM 1364 O O . GLY A 1 175 ? 1.089 -14.000 -24.880 1.00 88.62 175 GLY A O 1
ATOM 1365 N N . GLU A 1 176 ? 3.234 -13.294 -24.929 1.00 92.44 176 GLU A N 1
ATOM 1366 C CA . GLU A 1 176 ? 3.621 -13.886 -23.645 1.00 92.44 176 GLU A CA 1
ATOM 1367 C C . GLU A 1 176 ? 3.148 -13.040 -22.462 1.00 92.44 176 GLU A C 1
ATOM 1369 O O . GLU A 1 176 ? 3.031 -11.813 -22.540 1.00 92.44 176 GLU A O 1
ATOM 1374 N N . THR A 1 177 ? 2.894 -13.716 -21.348 1.00 91.12 177 THR A N 1
ATOM 1375 C CA . THR A 1 177 ? 2.493 -13.110 -20.082 1.00 91.12 177 THR A CA 1
ATOM 1376 C C . THR A 1 177 ? 3.485 -13.497 -18.998 1.00 91.12 177 THR A C 1
ATOM 1378 O O . THR A 1 177 ? 3.744 -14.680 -18.799 1.00 91.12 177 THR A O 1
ATOM 1381 N N . VAL A 1 178 ? 4.018 -12.521 -18.268 1.00 88.00 178 VAL A N 1
ATOM 1382 C CA . VAL A 1 178 ? 4.662 -12.784 -16.982 1.00 88.00 178 VAL A CA 1
ATOM 1383 C C . VAL A 1 178 ? 3.603 -12.757 -15.891 1.00 88.00 178 VAL A C 1
ATOM 1385 O O . VAL A 1 178 ? 2.860 -11.790 -15.757 1.00 88.00 178 VAL A O 1
ATOM 1388 N N . ARG A 1 179 ? 3.553 -13.830 -15.109 1.00 87.94 179 ARG A N 1
ATOM 1389 C CA . ARG A 1 179 ? 2.814 -13.909 -13.858 1.00 87.94 179 ARG A CA 1
ATOM 1390 C C . ARG A 1 179 ? 3.782 -13.759 -12.701 1.00 87.94 179 ARG A C 1
ATOM 1392 O O . ARG A 1 179 ? 4.678 -14.594 -12.506 1.00 87.94 179 ARG A O 1
ATOM 1399 N N . TYR A 1 180 ? 3.560 -12.713 -11.927 1.00 81.00 180 TYR A N 1
ATOM 1400 C CA . TYR A 1 180 ? 4.201 -12.496 -10.645 1.00 81.00 180 TYR A CA 1
ATOM 1401 C C . TYR A 1 180 ? 3.256 -12.959 -9.536 1.00 81.00 180 TYR A C 1
ATOM 1403 O O . TYR A 1 180 ? 2.119 -12.505 -9.466 1.00 81.00 180 TYR A O 1
ATOM 1411 N N . ASP A 1 181 ? 3.738 -13.858 -8.681 1.00 82.06 181 ASP A N 1
ATOM 1412 C CA . ASP A 1 181 ? 3.044 -14.288 -7.467 1.00 82.06 181 ASP A CA 1
ATOM 1413 C C . ASP A 1 181 ? 3.854 -13.797 -6.274 1.00 82.06 181 ASP A C 1
ATOM 1415 O O . ASP A 1 181 ? 5.029 -14.146 -6.103 1.00 82.06 181 ASP A O 1
ATOM 1419 N N . SER A 1 182 ? 3.232 -12.976 -5.440 1.00 75.88 182 SER A N 1
ATOM 1420 C CA . SER A 1 182 ? 3.928 -12.371 -4.321 1.00 75.88 182 SER A CA 1
ATOM 1421 C C . SER A 1 182 ? 4.299 -13.368 -3.218 1.00 75.88 182 SER A C 1
ATOM 1423 O O . SER A 1 182 ? 5.208 -13.093 -2.429 1.00 75.88 182 SER A O 1
ATOM 1425 N N . LYS A 1 183 ? 3.689 -14.561 -3.187 1.00 75.69 183 LYS A N 1
ATOM 1426 C CA . LYS A 1 183 ? 4.078 -15.668 -2.290 1.00 75.69 183 LYS A CA 1
ATOM 1427 C C . LYS A 1 183 ? 5.438 -16.260 -2.637 1.00 75.69 183 LYS A C 1
ATOM 1429 O O . LYS A 1 183 ? 6.126 -16.748 -1.742 1.00 75.69 183 LYS A O 1
ATOM 1434 N N . ASP A 1 184 ? 5.825 -16.194 -3.909 1.00 70.25 184 ASP A N 1
ATOM 1435 C CA . ASP A 1 184 ? 7.134 -16.649 -4.385 1.00 70.25 184 ASP A CA 1
ATOM 1436 C C . ASP A 1 184 ? 8.239 -15.618 -4.069 1.00 70.25 184 ASP A C 1
ATOM 1438 O O . ASP A 1 184 ? 9.416 -15.863 -4.344 1.00 70.25 184 ASP A O 1
ATOM 1442 N N . THR A 1 185 ? 7.889 -14.475 -3.462 1.00 63.09 185 THR A N 1
ATOM 1443 C CA . THR A 1 185 ? 8.824 -13.420 -3.049 1.00 63.09 185 THR A CA 1
ATOM 1444 C C . THR A 1 185 ? 9.050 -13.356 -1.547 1.00 63.09 185 THR A C 1
ATOM 1446 O O . THR A 1 185 ? 8.357 -13.997 -0.758 1.00 63.09 185 THR A O 1
ATOM 1449 N N . TYR A 1 186 ? 10.077 -12.609 -1.128 1.00 51.28 186 TYR A N 1
ATOM 1450 C CA . TYR A 1 186 ? 10.380 -12.437 0.289 1.00 51.28 186 TYR A CA 1
ATOM 1451 C C . TYR A 1 186 ? 9.140 -11.924 1.036 1.00 51.28 186 TYR A C 1
ATOM 1453 O O . TYR A 1 186 ? 8.641 -10.833 0.762 1.00 51.28 186 TYR A O 1
ATOM 1461 N N . GLN A 1 187 ? 8.667 -12.714 2.006 1.00 47.47 187 GLN A N 1
ATOM 1462 C CA . GLN A 1 187 ? 7.355 -12.571 2.655 1.00 47.47 187 GLN A CA 1
ATOM 1463 C C . GLN A 1 187 ? 7.096 -11.196 3.293 1.00 47.47 187 GLN A C 1
ATOM 1465 O O . GLN A 1 187 ? 5.947 -10.807 3.476 1.00 47.47 187 GLN A O 1
ATOM 1470 N N . GLY A 1 188 ? 8.149 -10.446 3.631 1.00 45.81 188 GLY A N 1
ATOM 1471 C CA . GLY A 1 188 ? 8.024 -9.083 4.150 1.00 45.81 188 GLY A CA 1
ATOM 1472 C C . GLY A 1 188 ? 7.718 -8.017 3.091 1.00 45.81 188 GLY A C 1
ATOM 1473 O O . GLY A 1 188 ? 7.139 -6.996 3.448 1.00 45.81 188 GLY A O 1
ATOM 1474 N N . PHE A 1 189 ? 8.089 -8.257 1.828 1.00 50.09 189 PHE A N 1
ATOM 1475 C CA . PHE A 1 189 ? 8.088 -7.269 0.738 1.00 50.09 189 PHE A CA 1
ATOM 1476 C C . PHE A 1 189 ? 7.036 -7.543 -0.344 1.00 50.09 189 PHE A C 1
ATOM 1478 O O . PHE A 1 189 ? 6.625 -6.613 -1.029 1.00 50.09 189 PHE A O 1
ATOM 1485 N N . GLY A 1 190 ? 6.585 -8.793 -0.491 1.00 54.38 190 GLY A N 1
ATOM 1486 C CA . GLY A 1 190 ? 5.561 -9.170 -1.473 1.00 54.38 190 GLY A CA 1
ATOM 1487 C C . GLY A 1 190 ? 4.118 -8.938 -1.019 1.00 54.38 190 GLY A C 1
ATOM 1488 O O . GLY A 1 190 ? 3.194 -9.092 -1.808 1.00 54.38 190 GLY A O 1
ATOM 1489 N N . ALA A 1 191 ? 3.872 -8.611 0.246 1.00 62.09 191 ALA A N 1
ATOM 1490 C CA . ALA A 1 191 ? 2.505 -8.408 0.708 1.00 62.09 191 ALA A CA 1
ATOM 1491 C C . ALA A 1 191 ? 2.067 -6.943 0.563 1.00 62.09 191 ALA A C 1
ATOM 1493 O O . ALA A 1 191 ? 2.809 -6.034 0.937 1.00 62.09 191 ALA A O 1
ATOM 1494 N N . LEU A 1 192 ? 0.847 -6.725 0.070 1.00 68.38 192 LEU A N 1
ATOM 1495 C CA . LEU A 1 192 ? 0.179 -5.425 0.121 1.00 68.38 192 LEU A CA 1
ATOM 1496 C C . LEU A 1 192 ? -0.253 -5.150 1.560 1.00 68.38 192 LEU A C 1
ATOM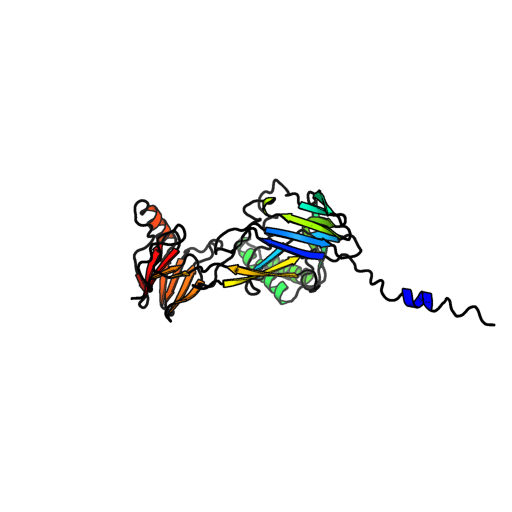 1498 O O . LEU A 1 192 ? -0.858 -6.013 2.197 1.00 68.38 192 LEU A O 1
ATOM 1502 N N . SER A 1 193 ? 0.047 -3.952 2.050 1.00 65.56 193 SER A N 1
ATOM 1503 C CA . SER A 1 193 ? -0.463 -3.438 3.319 1.00 65.56 193 SER A CA 1
ATOM 1504 C C . SER A 1 193 ? -1.364 -2.255 3.015 1.00 65.56 193 SER A C 1
ATOM 1506 O O . SER A 1 193 ? -0.944 -1.329 2.325 1.00 65.56 193 SER A O 1
ATOM 1508 N N . PHE A 1 194 ? -2.587 -2.276 3.535 1.00 64.12 194 PHE A N 1
ATOM 1509 C CA . PHE A 1 194 ? -3.543 -1.197 3.313 1.00 64.12 194 PHE A CA 1
ATOM 1510 C C . PHE A 1 194 ? -3.480 -0.219 4.490 1.00 64.12 194 PHE A C 1
ATOM 1512 O O . PHE A 1 194 ? -3.831 -0.603 5.613 1.00 64.12 194 PHE A O 1
ATOM 1519 N N . PRO A 1 195 ? -2.987 1.013 4.268 1.00 59.38 195 PRO A N 1
ATOM 1520 C CA . PRO A 1 195 ? -2.945 2.033 5.294 1.00 59.38 195 PRO A CA 1
ATOM 1521 C C . PRO A 1 195 ? -4.354 2.487 5.635 1.00 59.38 195 PRO A C 1
ATOM 1523 O O . PRO A 1 195 ? -5.316 2.275 4.891 1.00 59.38 195 PRO A O 1
ATOM 1526 N N . VAL A 1 196 ? -4.452 3.165 6.766 1.00 61.75 196 VAL A N 1
ATOM 1527 C CA . VAL A 1 196 ? -5.721 3.638 7.285 1.00 61.75 196 VAL A CA 1
ATOM 1528 C C . VAL A 1 196 ? -5.535 5.085 7.692 1.00 61.75 196 VAL A C 1
ATOM 1530 O O . VAL A 1 196 ? -4.845 5.384 8.660 1.00 61.75 196 VAL A O 1
ATOM 1533 N N . SER A 1 197 ? -6.096 5.985 6.896 1.00 64.06 197 SER A N 1
ATOM 1534 C CA . SER A 1 197 ? -6.150 7.421 7.191 1.00 64.06 197 SER A CA 1
ATOM 1535 C C . SER A 1 197 ? -7.550 7.876 7.586 1.00 64.06 197 SER A C 1
ATOM 1537 O O . SER A 1 197 ? -7.732 8.950 8.157 1.00 64.06 197 SER A O 1
ATOM 1539 N N . THR A 1 198 ? -8.551 7.044 7.300 1.00 72.12 198 THR A N 1
ATOM 1540 C CA . THR A 1 198 ? -9.959 7.331 7.549 1.00 72.12 198 THR A CA 1
ATOM 1541 C C . THR A 1 198 ? -10.536 6.257 8.446 1.00 72.12 198 THR A C 1
ATOM 1543 O O . THR A 1 198 ? -10.484 5.072 8.116 1.00 72.12 198 THR A O 1
ATOM 1546 N N . LEU A 1 199 ? -11.123 6.673 9.564 1.00 80.06 199 LEU A N 1
ATOM 1547 C CA . LEU A 1 199 ? -11.920 5.795 10.406 1.00 80.06 199 LEU A CA 1
ATOM 1548 C C . LEU A 1 199 ? -13.348 5.689 9.830 1.00 80.06 199 LEU A C 1
ATOM 1550 O O . LEU A 1 199 ? -13.914 6.658 9.325 1.00 80.06 199 LEU A O 1
ATOM 1554 N N . SER A 1 200 ? -13.963 4.514 9.883 1.00 85.19 200 SER A N 1
ATOM 1555 C CA . SER A 1 200 ? -15.292 4.267 9.333 1.00 85.19 200 SER A CA 1
ATOM 1556 C C . SER A 1 200 ? -15.975 3.080 10.004 1.00 85.19 200 SER A C 1
ATOM 1558 O O . SER A 1 200 ? -15.374 2.024 10.209 1.00 85.19 200 SER A O 1
ATOM 1560 N N . ILE A 1 201 ? -17.262 3.265 10.306 1.00 87.12 201 ILE A N 1
ATOM 1561 C CA . ILE A 1 201 ? -18.182 2.203 10.744 1.00 87.12 201 ILE A CA 1
ATOM 1562 C C . ILE A 1 201 ? -18.756 1.449 9.532 1.00 87.12 201 ILE A C 1
ATOM 1564 O O . ILE A 1 201 ? -19.193 0.303 9.647 1.00 87.12 201 ILE A O 1
ATOM 1568 N N . ASP A 1 202 ? -18.716 2.075 8.357 1.00 88.25 202 ASP A N 1
ATOM 1569 C CA . ASP A 1 202 ? -19.141 1.490 7.092 1.00 88.25 202 ASP A CA 1
ATOM 1570 C C . ASP A 1 202 ? -17.934 0.959 6.295 1.00 88.25 202 ASP A C 1
ATOM 1572 O O . ASP A 1 202 ? -16.815 1.452 6.475 1.00 88.25 202 ASP A O 1
ATOM 1576 N N . PRO A 1 203 ? -18.128 -0.024 5.394 1.00 86.81 203 PRO A N 1
ATOM 1577 C CA . PRO A 1 203 ? -17.066 -0.480 4.504 1.00 86.81 203 PRO A CA 1
ATOM 1578 C C . PRO A 1 203 ? -16.515 0.664 3.646 1.00 86.81 203 PRO A C 1
ATOM 1580 O O . PRO A 1 203 ? -17.280 1.483 3.131 1.00 86.81 203 PRO A O 1
ATOM 1583 N N . ILE A 1 204 ? -15.195 0.701 3.472 1.00 80.50 204 ILE A N 1
ATOM 1584 C CA . ILE A 1 204 ? -14.499 1.778 2.759 1.00 80.50 204 ILE A CA 1
ATOM 1585 C C . ILE A 1 204 ? -14.155 1.285 1.345 1.00 80.50 204 ILE A C 1
ATOM 1587 O O . ILE A 1 204 ? -13.472 0.266 1.219 1.00 80.50 204 ILE A O 1
ATOM 1591 N N . PRO A 1 205 ? -14.609 1.958 0.272 1.00 80.81 205 PRO A N 1
ATOM 1592 C CA . PRO A 1 205 ? -14.134 1.661 -1.073 1.00 80.81 205 PRO A CA 1
ATOM 1593 C C . PRO A 1 205 ? -12.678 2.111 -1.211 1.00 80.81 205 PRO A C 1
ATOM 1595 O O . PRO A 1 205 ? -12.329 3.229 -0.837 1.00 80.81 205 PRO A O 1
ATOM 1598 N N . VAL A 1 206 ? -11.835 1.236 -1.749 1.00 74.62 206 VAL A N 1
ATOM 1599 C CA . VAL A 1 206 ? -10.408 1.489 -1.942 1.00 74.62 206 VAL A CA 1
ATOM 1600 C C . VAL A 1 206 ? -10.060 1.293 -3.403 1.00 74.62 206 VAL A C 1
ATOM 1602 O O . VAL A 1 206 ? -10.305 0.228 -3.966 1.00 74.62 206 VAL A O 1
ATOM 1605 N N . THR A 1 207 ? -9.440 2.305 -3.995 1.00 74.56 207 THR A N 1
ATOM 1606 C CA . THR A 1 207 ? -8.914 2.231 -5.355 1.00 74.56 207 THR A CA 1
ATOM 1607 C C . THR A 1 207 ? -7.457 1.805 -5.294 1.00 74.56 207 THR A C 1
ATOM 1609 O O . THR A 1 207 ? -6.616 2.532 -4.764 1.00 74.56 207 THR A O 1
ATOM 1612 N N . LEU A 1 208 ? -7.163 0.626 -5.836 1.00 74.50 208 LEU A N 1
ATOM 1613 C CA . LEU A 1 208 ? -5.801 0.151 -6.022 1.00 74.50 208 LEU A CA 1
ATOM 1614 C C . LEU A 1 208 ? -5.406 0.387 -7.473 1.00 74.50 208 LEU A C 1
ATOM 1616 O O . LEU A 1 208 ? -5.994 -0.203 -8.382 1.00 74.50 208 LEU A O 1
ATOM 1620 N N . THR A 1 209 ? -4.400 1.229 -7.677 1.00 72.56 209 THR A N 1
ATOM 1621 C CA . THR A 1 209 ? -3.816 1.448 -8.998 1.00 72.56 209 THR A CA 1
ATOM 1622 C C . THR A 1 209 ? -2.456 0.789 -9.065 1.00 72.56 209 THR A C 1
ATOM 1624 O O . THR A 1 209 ? -1.631 0.969 -8.174 1.00 72.56 209 THR A O 1
ATOM 1627 N N . PHE A 1 210 ? -2.240 0.032 -10.130 1.00 72.19 210 PHE A N 1
ATOM 1628 C CA . PHE A 1 210 ? -0.989 -0.590 -10.494 1.00 72.19 210 PHE A CA 1
ATOM 1629 C C . PHE A 1 210 ? -0.453 0.059 -11.764 1.00 72.19 210 PHE A C 1
ATOM 1631 O O . PHE A 1 210 ? -1.180 0.204 -12.747 1.00 72.19 210 PHE A O 1
ATOM 1638 N N . GLU A 1 211 ? 0.824 0.408 -11.752 1.00 70.94 211 GLU A N 1
ATOM 1639 C CA . GLU A 1 211 ? 1.501 1.047 -12.873 1.00 70.94 211 GLU A CA 1
ATOM 1640 C C . GLU A 1 211 ? 2.761 0.258 -13.243 1.00 70.94 211 GLU A C 1
ATOM 1642 O O . GLU A 1 211 ? 3.607 -0.031 -12.387 1.00 70.94 211 GLU A O 1
ATOM 1647 N N . ILE A 1 212 ? 2.860 -0.112 -14.522 1.00 69.50 212 ILE A N 1
ATOM 1648 C CA . ILE A 1 212 ? 4.062 -0.694 -15.116 1.00 69.50 212 ILE A CA 1
ATOM 1649 C C . ILE A 1 212 ? 4.929 0.454 -15.605 1.00 69.50 212 ILE A C 1
ATOM 1651 O O . ILE A 1 212 ? 4.553 1.179 -16.524 1.00 69.50 212 ILE A O 1
ATOM 1655 N N . ASP A 1 213 ? 6.128 0.557 -15.050 1.00 66.31 213 ASP A N 1
ATOM 1656 C CA . ASP A 1 213 ? 7.128 1.487 -15.551 1.00 66.31 213 ASP A CA 1
ATOM 1657 C C . ASP A 1 213 ? 8.361 0.713 -16.037 1.00 66.31 213 ASP A C 1
ATOM 1659 O O . ASP A 1 213 ? 9.287 0.428 -15.252 1.00 66.31 213 ASP A O 1
ATOM 1663 N N . PRO A 1 214 ? 8.358 0.307 -17.323 1.00 59.88 214 PRO A N 1
ATOM 1664 C CA . PRO A 1 214 ? 9.356 -0.610 -17.845 1.00 59.88 214 PRO A CA 1
ATOM 1665 C C . PRO A 1 214 ? 10.763 0.002 -17.836 1.00 59.88 214 PRO A C 1
ATOM 1667 O O . PRO A 1 214 ? 11.723 -0.762 -17.709 1.00 59.88 214 PRO A O 1
ATOM 1670 N N . LEU A 1 215 ? 10.889 1.338 -17.928 1.00 60.91 215 LEU A N 1
ATOM 1671 C CA . LEU A 1 215 ? 12.159 2.059 -18.126 1.00 60.91 215 LEU A CA 1
ATOM 1672 C C . LEU A 1 215 ? 12.268 3.439 -17.429 1.00 60.91 215 LEU A C 1
ATOM 1674 O O . LEU A 1 215 ? 13.178 4.191 -17.756 1.00 60.91 215 LEU A O 1
ATOM 1678 N N . LEU A 1 216 ? 11.415 3.772 -16.455 1.00 57.03 216 LEU A N 1
ATOM 1679 C CA . LEU A 1 216 ? 11.338 5.113 -15.837 1.00 57.03 216 LEU A CA 1
ATOM 1680 C C . LEU A 1 216 ? 10.842 6.225 -16.778 1.00 57.03 216 LEU A C 1
ATOM 1682 O O . LEU A 1 216 ? 11.158 7.396 -16.589 1.00 57.03 216 LEU A O 1
ATOM 1686 N N . GLU A 1 217 ? 10.010 5.885 -17.763 1.00 54.06 217 GLU A N 1
ATOM 1687 C CA . GLU A 1 217 ? 9.488 6.832 -18.769 1.00 54.06 217 GLU A CA 1
ATOM 1688 C C . GLU A 1 217 ? 8.224 7.590 -18.299 1.00 54.06 217 GLU A C 1
ATOM 1690 O O . GLU A 1 217 ? 7.532 8.200 -19.112 1.00 54.06 217 GLU A O 1
ATOM 1695 N N . SER A 1 218 ? 7.924 7.562 -16.991 1.00 48.97 218 SER A N 1
ATOM 1696 C CA . SER A 1 218 ? 6.647 7.957 -16.351 1.00 48.97 218 SER A CA 1
ATOM 1697 C C . SER A 1 218 ? 6.086 9.368 -16.626 1.00 48.97 218 SER A C 1
ATOM 1699 O O . SER A 1 218 ? 4.970 9.663 -16.196 1.00 48.97 218 SER A O 1
ATOM 1701 N N . ASP A 1 219 ? 6.776 10.225 -17.382 1.00 46.09 219 ASP A N 1
ATOM 1702 C CA . ASP A 1 219 ? 6.218 11.508 -17.831 1.00 46.09 219 ASP A CA 1
ATOM 1703 C C . ASP A 1 219 ? 5.343 11.379 -19.094 1.00 46.09 219 ASP A C 1
ATOM 1705 O O . ASP A 1 219 ? 4.432 12.190 -19.300 1.00 46.09 219 ASP A O 1
ATOM 1709 N N . ASP A 1 220 ? 5.533 10.333 -19.906 1.00 44.50 220 ASP A N 1
ATOM 1710 C CA . ASP A 1 220 ? 4.700 10.060 -21.078 1.00 44.50 220 ASP A CA 1
ATOM 1711 C C . ASP A 1 220 ? 3.707 8.931 -20.761 1.00 44.50 220 ASP A C 1
ATOM 1713 O O . ASP A 1 220 ? 3.974 7.748 -20.939 1.00 44.50 220 ASP A O 1
ATOM 1717 N N . ASN A 1 221 ? 2.521 9.322 -20.286 1.00 44.16 221 ASN A N 1
ATOM 1718 C CA . ASN A 1 221 ? 1.347 8.472 -20.050 1.00 44.16 221 ASN A CA 1
ATOM 1719 C C . ASN A 1 221 ? 0.983 7.630 -21.301 1.00 44.16 221 ASN A C 1
ATOM 1721 O O . ASN A 1 221 ? 0.125 8.003 -22.111 1.00 44.16 221 ASN A O 1
ATOM 1725 N N . ILE A 1 222 ? 1.619 6.472 -21.482 1.00 51.56 222 ILE A N 1
ATOM 1726 C CA . ILE A 1 222 ? 1.175 5.459 -22.439 1.00 51.56 222 ILE A CA 1
ATOM 1727 C C . ILE A 1 222 ? -0.003 4.732 -21.777 1.00 51.56 222 ILE A C 1
ATOM 1729 O O . ILE A 1 222 ? 0.159 4.036 -20.780 1.00 51.56 222 ILE A O 1
ATOM 1733 N N . ASN A 1 223 ? -1.206 4.909 -22.337 1.00 54.41 223 ASN A N 1
ATOM 1734 C CA . ASN A 1 223 ? -2.506 4.489 -21.774 1.00 54.41 223 ASN A CA 1
ATOM 1735 C C . ASN A 1 223 ? -2.646 2.999 -21.374 1.00 54.41 223 ASN A C 1
ATOM 1737 O O . ASN A 1 223 ? -3.681 2.631 -20.824 1.00 54.41 223 ASN A O 1
ATOM 1741 N N . ASN A 1 224 ? -1.664 2.143 -21.665 1.00 61.28 224 ASN A N 1
ATOM 1742 C CA . ASN A 1 224 ? -1.732 0.693 -21.459 1.00 61.28 224 ASN A CA 1
ATOM 1743 C C . ASN A 1 224 ? -0.981 0.211 -20.204 1.00 61.28 224 ASN A C 1
ATOM 1745 O O . ASN A 1 224 ? -1.121 -0.946 -19.810 1.00 61.28 224 ASN A O 1
ATOM 1749 N N . ASN A 1 225 ? -0.233 1.102 -19.547 1.00 68.56 225 ASN A N 1
ATOM 1750 C CA . ASN A 1 225 ? 0.631 0.760 -18.416 1.00 68.56 225 ASN A CA 1
ATOM 1751 C C . ASN A 1 225 ? -0.055 0.866 -17.048 1.00 68.56 225 ASN A C 1
ATOM 1753 O O . ASN A 1 225 ? 0.549 0.507 -16.042 1.00 68.56 225 ASN A O 1
ATOM 1757 N N . VAL A 1 226 ? -1.299 1.347 -16.996 1.00 73.81 226 VAL A N 1
ATOM 1758 C CA . VAL A 1 226 ? -2.032 1.587 -15.748 1.00 73.81 226 VAL A CA 1
ATOM 1759 C C . VAL A 1 226 ? -3.231 0.654 -15.657 1.00 73.81 226 VAL A C 1
ATOM 1761 O O . VAL A 1 226 ? -4.037 0.560 -16.583 1.00 73.81 226 VAL A O 1
ATOM 1764 N N . TYR A 1 227 ? -3.375 -0.004 -14.514 1.00 77.81 227 TYR A N 1
ATOM 1765 C CA . TYR A 1 227 ? -4.529 -0.820 -14.173 1.00 77.81 227 TYR A CA 1
ATOM 1766 C C . TYR A 1 227 ? -5.083 -0.402 -12.829 1.00 77.81 227 TYR A C 1
ATOM 1768 O O . TYR A 1 227 ? -4.348 -0.275 -11.858 1.00 77.81 227 TYR A O 1
ATOM 1776 N N . THR A 1 228 ? -6.395 -0.234 -12.763 1.00 79.44 228 THR A N 1
ATOM 1777 C CA . THR A 1 228 ? -7.075 0.172 -11.541 1.00 79.44 228 THR A CA 1
ATOM 1778 C C . THR A 1 228 ? -8.164 -0.831 -11.214 1.00 79.44 228 THR A C 1
ATOM 1780 O O . THR A 1 228 ? -8.958 -1.200 -12.081 1.00 79.44 228 THR A O 1
ATOM 1783 N N . THR A 1 229 ? -8.216 -1.246 -9.954 1.00 79.44 229 THR A N 1
ATOM 1784 C CA . THR A 1 229 ? -9.288 -2.079 -9.412 1.00 79.44 229 THR A CA 1
ATOM 1785 C C . THR A 1 229 ? -9.852 -1.456 -8.143 1.00 79.44 229 THR A C 1
ATOM 1787 O O . THR A 1 229 ? -9.148 -0.768 -7.402 1.00 79.44 229 THR A O 1
ATOM 1790 N N . GLU A 1 230 ? -11.137 -1.691 -7.902 1.00 83.25 230 GLU A N 1
ATOM 1791 C CA . GLU A 1 230 ? -11.819 -1.263 -6.686 1.00 83.25 230 GLU A CA 1
ATOM 1792 C C . GLU A 1 230 ? -11.960 -2.453 -5.740 1.00 83.25 230 GLU A C 1
ATOM 1794 O O . GLU A 1 230 ? -12.418 -3.533 -6.120 1.00 83.25 230 GLU A O 1
ATOM 1799 N N . LEU A 1 231 ? -11.585 -2.234 -4.488 1.00 82.00 231 LEU A N 1
ATOM 1800 C CA . LEU A 1 231 ? -11.689 -3.192 -3.399 1.00 82.00 231 LEU A CA 1
ATOM 1801 C C . LEU A 1 231 ? -12.588 -2.613 -2.313 1.00 82.00 231 LEU A C 1
ATOM 1803 O O . LEU A 1 231 ? -12.784 -1.400 -2.216 1.00 82.00 231 LEU A O 1
ATOM 1807 N N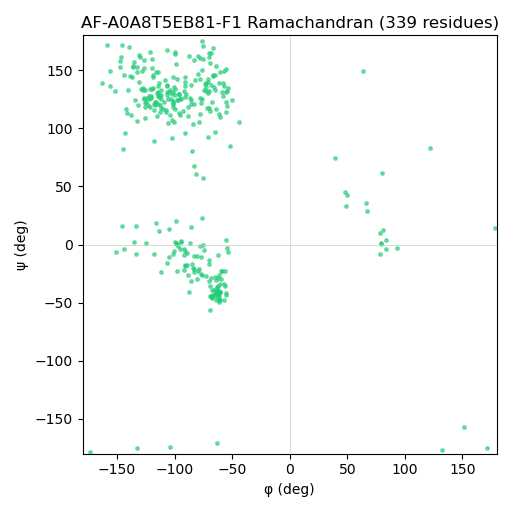 . VAL A 1 232 ? -13.116 -3.487 -1.462 1.00 84.94 232 VAL A N 1
ATOM 1808 C CA . VAL A 1 232 ? -13.865 -3.073 -0.276 1.00 84.94 232 VAL A CA 1
ATOM 1809 C C . VAL A 1 232 ? -13.055 -3.436 0.958 1.00 84.94 232 VAL A C 1
ATOM 1811 O O . VAL A 1 232 ? -12.788 -4.612 1.220 1.00 84.94 232 VAL A O 1
ATOM 1814 N N . MET A 1 233 ? -12.674 -2.411 1.713 1.00 83.06 233 MET A N 1
ATOM 1815 C CA . MET A 1 233 ? -12.064 -2.563 3.022 1.00 83.06 233 MET A CA 1
ATOM 1816 C C . MET A 1 233 ? -13.152 -2.688 4.090 1.00 83.06 233 MET A C 1
ATOM 1818 O O . MET A 1 233 ? -14.155 -1.968 4.074 1.00 83.06 233 MET A O 1
ATOM 1822 N N . GLU A 1 234 ? -12.958 -3.614 5.022 1.00 85.38 234 GLU A N 1
ATOM 1823 C CA . GLU A 1 234 ? -13.803 -3.777 6.195 1.00 85.38 234 GLU A CA 1
ATOM 1824 C C . GLU A 1 234 ? -13.794 -2.506 7.060 1.00 85.38 234 GLU A C 1
ATOM 1826 O O . GLU A 1 234 ? -12.771 -1.818 7.135 1.00 85.38 234 GLU A O 1
ATOM 1831 N N . PRO A 1 235 ? -14.912 -2.204 7.747 1.00 87.06 235 PRO A N 1
ATOM 1832 C CA . PRO A 1 235 ? -14.956 -1.130 8.728 1.00 87.06 235 PRO A CA 1
ATOM 1833 C C . PRO A 1 235 ? -13.856 -1.285 9.769 1.00 87.06 235 PRO A C 1
ATOM 1835 O O . PRO A 1 235 ? -13.688 -2.360 10.337 1.00 87.06 235 PRO A O 1
ATOM 1838 N N . ASN A 1 236 ? -13.165 -0.195 10.072 1.00 83.81 236 ASN A N 1
ATOM 1839 C CA . ASN A 1 236 ? -12.122 -0.146 11.098 1.00 83.81 236 ASN A CA 1
ATOM 1840 C C . ASN A 1 236 ? -12.613 0.445 12.429 1.00 83.81 236 ASN A C 1
ATOM 1842 O O . ASN A 1 236 ? -11.838 0.565 13.380 1.00 83.81 236 ASN A O 1
ATOM 1846 N N . VAL A 1 237 ? -13.904 0.790 12.490 1.00 89.56 237 VAL A N 1
ATOM 1847 C CA . VAL A 1 237 ? -14.645 1.137 13.699 1.00 89.56 237 VAL A CA 1
ATOM 1848 C C . VAL A 1 237 ? -15.807 0.164 13.859 1.00 89.56 237 VAL A C 1
ATOM 1850 O O . VAL A 1 237 ? -16.646 0.007 12.976 1.00 89.56 237 VAL A O 1
ATOM 1853 N N . ILE A 1 238 ? -15.891 -0.471 15.020 1.00 91.81 238 ILE A N 1
ATOM 1854 C CA . ILE A 1 238 ? -16.951 -1.415 15.370 1.00 91.81 238 ILE A CA 1
ATOM 1855 C C . ILE A 1 238 ? -17.888 -0.732 16.361 1.00 91.81 238 ILE A C 1
ATOM 1857 O O . ILE A 1 238 ? -17.433 -0.268 17.401 1.00 91.81 238 ILE A O 1
ATOM 1861 N N . GLN A 1 239 ? -19.185 -0.684 16.058 1.00 95.62 239 GLN A N 1
ATOM 1862 C CA . GLN A 1 239 ? -20.213 -0.191 16.979 1.00 95.62 239 GLN A CA 1
ATOM 1863 C C . GLN A 1 239 ? -20.785 -1.337 17.828 1.00 95.62 239 GLN A C 1
ATOM 1865 O O . GLN A 1 239 ? -21.019 -2.441 17.324 1.00 95.62 239 GLN A O 1
ATOM 1870 N N . GLY A 1 240 ? -21.022 -1.067 19.111 1.00 93.75 240 GLY A N 1
ATOM 1871 C CA . GLY A 1 240 ? -21.689 -1.978 20.031 1.00 93.75 240 GLY A CA 1
ATOM 1872 C C . GLY A 1 240 ? -23.213 -2.062 19.839 1.00 93.75 240 GLY A C 1
ATOM 1873 O O . GLY A 1 240 ? -23.805 -1.285 19.088 1.00 93.75 240 GLY A O 1
ATOM 1874 N N . PRO A 1 241 ? -23.882 -3.008 20.521 1.00 95.00 241 PRO A N 1
ATOM 1875 C CA . PRO A 1 241 ? -23.292 -4.039 21.372 1.00 95.00 241 PRO A CA 1
ATOM 1876 C C . PRO A 1 241 ? -22.591 -5.143 20.558 1.00 95.00 241 PRO A C 1
ATOM 1878 O O . PRO A 1 241 ? -23.097 -5.596 19.526 1.00 95.00 241 PRO A O 1
ATOM 1881 N N . LYS A 1 242 ? -21.425 -5.600 21.026 1.00 95.25 242 LYS A N 1
ATOM 1882 C CA . LYS A 1 242 ? -20.582 -6.598 20.353 1.00 95.25 242 LYS A CA 1
ATOM 1883 C C . LYS A 1 242 ? -19.757 -7.395 21.366 1.00 95.25 242 LYS A C 1
ATOM 1885 O O . LYS A 1 242 ? -19.101 -6.816 22.225 1.00 95.25 242 LYS A O 1
ATOM 1890 N N . GLU A 1 243 ? -19.754 -8.721 21.230 1.00 92.50 243 GLU A N 1
ATOM 1891 C CA . GLU A 1 243 ? -18.881 -9.592 22.029 1.00 92.50 243 GLU A CA 1
ATOM 1892 C C . GLU A 1 243 ? -17.394 -9.323 21.728 1.00 92.50 243 GLU A C 1
ATOM 1894 O O . GLU A 1 243 ? -17.039 -8.865 20.636 1.00 92.50 243 GLU A O 1
ATOM 1899 N N . GLU A 1 244 ? -16.525 -9.604 22.703 1.00 90.69 244 GLU A N 1
ATOM 1900 C CA . GLU A 1 244 ? -15.070 -9.519 22.538 1.00 90.69 244 GLU A CA 1
ATOM 1901 C C . GLU A 1 244 ? -14.579 -10.498 21.461 1.00 90.69 244 GLU A C 1
ATOM 1903 O O . GLU A 1 244 ? -15.011 -11.653 21.388 1.00 90.69 244 GLU A O 1
ATOM 1908 N N . THR A 1 245 ? -13.645 -10.031 20.636 1.00 87.38 245 THR A N 1
ATOM 1909 C CA . THR A 1 245 ? -12.928 -10.838 19.645 1.00 87.38 245 THR A CA 1
ATOM 1910 C C . THR A 1 245 ? -11.426 -10.561 19.741 1.00 87.38 245 THR A C 1
ATOM 1912 O O . THR A 1 245 ? -10.959 -9.828 20.609 1.00 87.38 245 THR A O 1
ATOM 1915 N N . ASP A 1 246 ? -10.643 -11.143 18.843 1.00 79.31 246 ASP A N 1
ATOM 1916 C CA . ASP A 1 246 ? -9.247 -10.762 18.629 1.00 79.31 246 ASP A CA 1
ATOM 1917 C C . ASP A 1 246 ? -9.091 -9.316 18.115 1.00 79.31 246 ASP A C 1
ATOM 1919 O O . ASP A 1 246 ? -8.113 -8.644 18.453 1.00 79.31 246 ASP A O 1
ATOM 1923 N N . LYS A 1 247 ? -10.075 -8.811 17.360 1.00 71.81 247 LYS A N 1
ATOM 1924 C CA . LYS A 1 247 ? -10.069 -7.465 16.761 1.00 71.81 247 LYS A CA 1
ATOM 1925 C C . LYS A 1 247 ? -10.693 -6.374 17.635 1.00 71.81 247 LYS A C 1
ATOM 1927 O O . LYS A 1 247 ? -10.470 -5.195 17.377 1.00 71.81 247 LYS A O 1
ATOM 1932 N N . ASN A 1 248 ? -11.500 -6.725 18.639 1.00 83.50 248 ASN A N 1
ATOM 1933 C CA . ASN A 1 248 ? -12.191 -5.741 19.479 1.00 83.50 248 ASN A CA 1
ATOM 1934 C C . ASN A 1 248 ? -12.385 -6.205 20.915 1.00 83.50 248 ASN A C 1
ATOM 1936 O O . ASN A 1 248 ? -12.564 -7.388 21.181 1.00 83.50 248 ASN A O 1
ATOM 1940 N N . ARG A 1 249 ? -12.464 -5.241 21.833 1.00 87.25 249 ARG A N 1
ATOM 1941 C CA . ARG A 1 249 ? -12.924 -5.470 23.210 1.00 87.25 249 ARG A CA 1
ATOM 1942 C C . ARG A 1 249 ? -14.449 -5.541 23.283 1.00 87.25 249 ARG A C 1
ATOM 1944 O O . ARG A 1 249 ? -15.126 -5.088 22.363 1.00 87.25 249 ARG A O 1
ATOM 1951 N N . GLU A 1 250 ? -14.978 -6.102 24.370 1.00 92.44 250 GLU A N 1
ATOM 1952 C CA . GLU A 1 250 ? -16.425 -6.162 24.624 1.00 92.44 250 GLU A CA 1
ATOM 1953 C C . GLU A 1 250 ? -17.051 -4.754 24.574 1.00 92.44 250 GLU A C 1
ATOM 1955 O O . GLU A 1 250 ? -16.531 -3.803 25.178 1.00 92.44 250 GLU A O 1
ATOM 1960 N N . LEU A 1 251 ? -18.146 -4.631 23.819 1.00 95.50 251 LEU A N 1
ATOM 1961 C CA . LEU A 1 251 ? -18.966 -3.429 23.687 1.00 95.50 251 LEU A CA 1
ATOM 1962 C C . LEU A 1 251 ? -20.376 -3.744 24.201 1.00 95.50 251 LEU A C 1
ATOM 1964 O O . LEU A 1 251 ? -21.076 -4.581 23.628 1.00 95.50 251 LEU A O 1
ATOM 1968 N N . ASP A 1 252 ? -20.789 -3.082 25.272 1.00 93.44 252 ASP A N 1
ATOM 1969 C CA . ASP A 1 252 ? -21.996 -3.390 26.041 1.00 93.44 252 ASP A CA 1
ATOM 1970 C C . ASP A 1 252 ? -23.247 -2.680 25.503 1.00 93.44 252 ASP A C 1
ATOM 1972 O O . ASP A 1 252 ? -24.369 -3.160 25.694 1.00 93.44 252 ASP A O 1
ATOM 197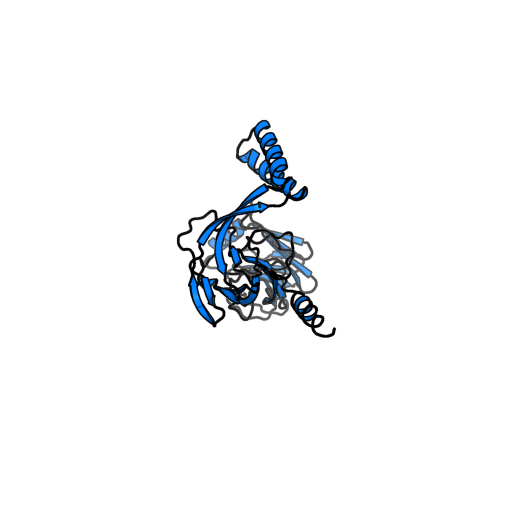6 N N . ASP A 1 253 ? -23.078 -1.538 24.829 1.00 94.06 253 ASP A N 1
ATOM 1977 C CA . ASP A 1 253 ? -24.187 -0.705 24.361 1.00 94.06 253 ASP A CA 1
ATOM 1978 C C . ASP A 1 253 ? -23.916 0.006 23.019 1.00 94.06 253 ASP A C 1
ATOM 1980 O O . ASP A 1 253 ? -22.822 -0.049 22.462 1.00 94.06 253 ASP A O 1
ATOM 1984 N N . GLU A 1 254 ? -24.957 0.642 22.468 1.00 94.88 254 GLU A N 1
ATOM 1985 C CA . GLU A 1 254 ? -24.936 1.314 21.156 1.00 94.88 254 GLU A CA 1
ATOM 1986 C C . GLU A 1 254 ? -24.095 2.608 21.124 1.00 94.88 254 GLU A C 1
ATOM 1988 O O . GLU A 1 254 ? -23.815 3.127 20.037 1.00 94.88 254 GLU A O 1
ATOM 1993 N N . ASN A 1 255 ? -23.705 3.131 22.291 1.00 95.81 255 ASN A N 1
ATOM 1994 C CA . ASN A 1 255 ? -22.841 4.301 22.458 1.00 95.81 255 ASN A CA 1
ATOM 1995 C C . ASN A 1 255 ? -21.366 3.926 22.627 1.00 95.81 255 ASN A C 1
ATOM 1997 O O . ASN A 1 255 ? -20.533 4.818 22.812 1.00 95.81 255 ASN A O 1
ATOM 2001 N N . GLU A 1 256 ? -21.038 2.637 22.566 1.00 96.81 256 GLU A N 1
ATOM 2002 C CA . GLU A 1 256 ? -19.668 2.156 22.608 1.00 96.81 256 GLU A CA 1
ATOM 2003 C C . GLU A 1 256 ? -19.159 1.803 21.211 1.00 96.81 256 GLU A C 1
ATOM 2005 O O . GLU A 1 256 ? -19.832 1.140 20.419 1.00 96.81 256 GLU A O 1
ATOM 2010 N N . TYR A 1 257 ? -17.935 2.231 20.922 1.00 95.88 257 TYR A N 1
ATOM 2011 C CA . TYR A 1 257 ? -17.254 2.006 19.656 1.00 95.88 257 TYR A CA 1
ATOM 2012 C C . TYR A 1 257 ? -15.838 1.504 19.911 1.00 95.88 257 TYR A C 1
ATOM 2014 O O . TYR A 1 257 ? -15.214 1.886 20.900 1.00 95.88 257 TYR A O 1
ATOM 2022 N N . PHE A 1 258 ? -15.310 0.682 19.011 1.00 91.94 258 PHE A N 1
ATOM 2023 C CA . PHE A 1 258 ? -13.921 0.238 19.036 1.00 91.94 258 PHE A CA 1
ATOM 2024 C C . PHE A 1 258 ? -13.249 0.540 17.701 1.00 91.94 258 PHE A C 1
ATOM 2026 O O . PHE A 1 258 ? -13.677 0.004 16.682 1.00 91.94 258 PHE A O 1
ATOM 2033 N N . ALA A 1 259 ? -12.212 1.373 17.701 1.00 87.12 259 ALA A N 1
ATOM 2034 C CA . ALA A 1 259 ? -11.369 1.609 16.535 1.00 87.12 259 ALA A CA 1
ATOM 2035 C C . ALA A 1 259 ? -10.042 0.868 16.694 1.00 87.12 259 ALA A C 1
ATOM 2037 O O . ALA A 1 259 ? -9.408 0.971 17.740 1.00 87.12 259 ALA A O 1
ATOM 2038 N N . TYR A 1 260 ? -9.604 0.154 15.665 1.00 81.88 260 TYR A N 1
ATOM 2039 C CA . TYR A 1 260 ? -8.329 -0.584 15.675 1.00 81.88 260 TYR A CA 1
ATOM 2040 C C . TYR A 1 260 ? -7.329 -0.046 14.642 1.00 81.88 260 TYR A C 1
ATOM 2042 O O . TYR A 1 260 ? -6.367 -0.716 14.277 1.00 81.88 260 TYR A O 1
ATOM 2050 N N . ALA A 1 261 ? -7.559 1.177 14.168 1.00 77.62 261 ALA A N 1
ATOM 2051 C CA . ALA A 1 261 ? -6.716 1.864 13.206 1.00 77.62 261 ALA A CA 1
ATOM 2052 C C . ALA A 1 261 ? -6.558 3.350 13.561 1.00 77.62 261 ALA A C 1
ATOM 2054 O O . ALA A 1 261 ? -7.245 3.863 14.448 1.00 77.62 261 ALA A O 1
ATOM 2055 N N . LEU A 1 262 ? -5.645 4.027 12.864 1.00 79.94 262 LEU A N 1
ATOM 2056 C CA . LEU A 1 262 ? -5.502 5.481 12.896 1.00 79.94 262 LEU A CA 1
ATOM 2057 C C . LEU A 1 262 ? -6.417 6.124 11.841 1.00 79.94 262 LEU A C 1
ATOM 2059 O O . LEU A 1 262 ? -6.892 5.460 10.917 1.00 79.94 262 LEU A O 1
ATOM 2063 N N . GLY A 1 263 ? -6.674 7.419 11.993 1.00 80.94 263 GLY A N 1
ATOM 2064 C CA . GLY A 1 263 ? -7.455 8.217 11.057 1.00 80.94 263 GLY A CA 1
ATOM 2065 C C . GLY A 1 263 ? -8.526 9.074 11.716 1.00 80.94 263 GLY A C 1
ATOM 2066 O O . GLY A 1 263 ? -8.666 9.110 12.939 1.00 80.94 263 GLY A O 1
ATOM 2067 N N . CYS A 1 264 ? -9.301 9.761 10.883 1.00 84.31 264 CYS A N 1
ATOM 2068 C CA . CYS A 1 264 ? -10.385 10.641 11.316 1.00 84.31 264 CYS A CA 1
ATOM 2069 C C . CYS A 1 264 ? -11.757 10.132 10.870 1.00 84.31 264 CYS A C 1
ATOM 2071 O O . CYS A 1 264 ? -11.886 9.509 9.816 1.00 84.31 264 CYS A O 1
ATOM 2073 N N . THR A 1 265 ? -12.792 10.407 11.664 1.00 88.56 265 THR A N 1
ATOM 2074 C CA . THR A 1 265 ? -14.189 10.113 11.325 1.00 88.56 265 THR A CA 1
ATOM 2075 C C . THR A 1 265 ? -15.175 10.952 12.127 1.00 88.56 265 THR A C 1
ATOM 2077 O O . THR A 1 265 ? -14.804 11.634 13.076 1.00 88.56 265 THR A O 1
ATOM 2080 N N . THR A 1 266 ? -16.459 10.877 11.775 1.00 92.12 266 THR A N 1
ATOM 2081 C CA . THR A 1 266 ? -17.548 11.451 12.573 1.00 92.12 266 THR A CA 1
ATOM 2082 C C . THR A 1 266 ? -18.382 10.342 13.203 1.00 92.12 266 THR A C 1
ATOM 2084 O O . THR A 1 266 ? -19.060 9.597 12.499 1.00 92.12 266 THR A O 1
ATOM 2087 N N . ILE A 1 267 ? -18.401 10.271 14.535 1.00 91.88 267 ILE A N 1
ATOM 2088 C CA . ILE A 1 267 ? -19.209 9.309 15.297 1.00 91.88 267 ILE A CA 1
ATOM 2089 C C . ILE A 1 267 ? -20.158 10.088 16.209 1.00 91.88 267 ILE A C 1
ATOM 2091 O O . ILE A 1 267 ? -19.750 10.998 16.925 1.00 91.88 267 ILE A O 1
ATOM 2095 N N . GLN A 1 268 ? -21.455 9.776 16.133 1.00 92.31 268 GLN A N 1
ATOM 2096 C CA . GLN A 1 268 ? -22.528 10.482 16.855 1.00 92.31 268 GLN A CA 1
ATOM 2097 C C . GLN A 1 268 ? -22.480 12.024 16.740 1.00 92.31 268 GLN A C 1
ATOM 2099 O O . GLN A 1 268 ? -22.871 12.749 17.653 1.00 92.31 268 GLN A O 1
ATOM 2104 N N . GLY A 1 269 ? -22.019 12.540 15.596 1.00 93.00 269 GLY A N 1
ATOM 2105 C CA . GLY A 1 269 ? -21.912 13.980 15.348 1.00 93.00 269 GLY A CA 1
ATOM 2106 C C . GLY A 1 269 ? -20.700 14.660 15.990 1.00 93.00 269 GLY A C 1
ATOM 2107 O O . GLY A 1 269 ? -20.655 15.889 15.975 1.00 93.00 269 GLY A O 1
ATOM 2108 N N . LYS A 1 270 ? -19.747 13.889 16.528 1.00 94.50 270 LYS A N 1
ATOM 2109 C CA . LYS A 1 270 ? -18.434 14.368 16.973 1.00 94.50 270 LYS A CA 1
ATOM 2110 C C . LYS A 1 270 ? -17.349 13.916 16.011 1.00 94.50 270 LYS A C 1
ATOM 2112 O O . LYS A 1 270 ? -17.356 12.760 15.586 1.00 94.50 270 LYS A O 1
ATOM 2117 N N . GLU A 1 271 ? -16.428 14.810 15.692 1.00 95.00 271 GLU A N 1
ATOM 2118 C CA . GLU A 1 271 ? -15.221 14.473 14.939 1.00 95.00 271 GLU A CA 1
ATOM 2119 C C . GLU A 1 271 ? -14.225 13.792 15.879 1.00 95.00 271 GLU A C 1
ATOM 2121 O O . GLU A 1 271 ? -13.862 14.359 16.908 1.00 95.00 271 GLU A O 1
ATOM 2126 N N . ILE A 1 272 ? -13.817 12.571 15.545 1.00 90.88 272 ILE A N 1
ATOM 2127 C CA . ILE A 1 272 ? -12.805 11.805 16.270 1.00 90.88 272 ILE A CA 1
ATOM 2128 C C . ILE A 1 272 ? -11.633 11.574 15.330 1.00 90.88 272 ILE A C 1
ATOM 2130 O O . ILE A 1 272 ? -11.809 10.969 14.273 1.00 90.88 272 ILE A O 1
ATOM 2134 N N . CYS A 1 273 ? -10.449 12.018 15.737 1.00 87.56 273 CYS A N 1
ATOM 2135 C CA . CYS A 1 273 ? -9.198 11.784 15.027 1.00 87.56 273 CYS A CA 1
ATOM 2136 C C . CYS A 1 273 ? -8.212 11.056 15.930 1.00 87.56 273 CYS A C 1
ATOM 2138 O O . CYS A 1 273 ? -8.025 11.443 17.081 1.00 87.56 273 CYS A O 1
ATOM 2140 N N . VAL A 1 274 ? -7.578 10.020 15.395 1.00 82.06 274 VAL A N 1
ATOM 2141 C CA . VAL A 1 274 ? -6.489 9.287 16.035 1.00 82.06 274 VAL A CA 1
ATOM 2142 C C . VAL A 1 274 ? -5.281 9.372 15.114 1.00 82.06 274 VAL A C 1
ATOM 2144 O O . VAL A 1 274 ? -5.332 8.891 13.983 1.00 82.06 274 VAL A O 1
ATOM 2147 N N . SER A 1 275 ? -4.197 9.970 15.581 1.00 80.25 275 SER A N 1
ATOM 2148 C CA . SER A 1 275 ? -2.948 10.105 14.829 1.00 80.25 275 SER A CA 1
ATOM 2149 C C . SER A 1 275 ? -1.765 9.707 15.699 1.00 80.25 275 SER A C 1
ATOM 2151 O O . SER A 1 275 ? -1.823 9.827 16.921 1.00 80.25 275 SER A O 1
ATOM 2153 N N . GLY A 1 276 ? -0.690 9.239 15.079 1.00 70.69 276 GLY A N 1
ATOM 2154 C CA . GLY A 1 276 ? 0.583 9.014 15.751 1.00 70.69 276 GLY A CA 1
ATOM 2155 C C . GLY A 1 276 ? 1.735 9.266 14.793 1.00 70.69 276 GLY A C 1
ATOM 2156 O O . GLY A 1 276 ? 1.525 9.237 13.576 1.00 70.69 276 GLY A O 1
ATOM 2157 N N . ASP A 1 277 ? 2.912 9.544 15.343 1.00 58.09 277 ASP A N 1
ATOM 2158 C CA . ASP A 1 277 ? 4.111 9.786 14.541 1.00 58.09 277 ASP A CA 1
ATOM 2159 C C . ASP A 1 277 ? 4.528 8.529 13.763 1.00 58.09 277 ASP A C 1
ATOM 2161 O O . ASP A 1 277 ? 4.326 7.392 14.206 1.00 58.09 277 ASP A O 1
ATOM 2165 N N . ASP A 1 278 ? 5.063 8.741 12.556 1.00 46.91 278 ASP A N 1
ATOM 2166 C CA . ASP A 1 278 ? 5.555 7.669 11.694 1.00 46.91 278 ASP A CA 1
ATOM 2167 C C . ASP A 1 278 ? 6.738 6.975 12.389 1.00 46.91 278 ASP A C 1
ATOM 2169 O O . ASP A 1 278 ? 7.788 7.600 12.553 1.00 46.91 278 ASP A O 1
ATOM 2173 N N . PRO A 1 279 ? 6.638 5.677 12.736 1.00 38.09 279 PRO A N 1
ATOM 2174 C CA . PRO A 1 279 ? 7.710 4.958 13.427 1.00 38.09 279 PRO A CA 1
ATOM 2175 C C . PRO A 1 279 ? 9.009 4.862 12.605 1.00 38.09 279 PRO A C 1
ATOM 2177 O O . PRO A 1 279 ? 10.033 4.386 13.099 1.00 38.09 279 PRO A O 1
ATOM 2180 N N . ASN A 1 280 ? 8.986 5.257 11.328 1.00 33.06 280 ASN A N 1
ATOM 2181 C CA . ASN A 1 280 ? 10.154 5.277 10.454 1.00 33.06 280 ASN A CA 1
ATOM 2182 C C . ASN A 1 280 ? 10.898 6.619 10.451 1.00 33.06 280 ASN A C 1
ATOM 2184 O O . ASN A 1 280 ? 11.998 6.686 9.890 1.00 33.06 280 ASN A O 1
ATOM 2188 N N . ILE A 1 281 ? 10.348 7.666 11.070 1.00 37.38 281 ILE A N 1
ATOM 2189 C CA . ILE A 1 281 ? 11.009 8.962 11.232 1.00 37.38 281 ILE A CA 1
ATOM 2190 C C . ILE A 1 281 ? 11.445 9.065 12.697 1.00 37.38 281 ILE A C 1
ATOM 2192 O O . ILE A 1 281 ? 10.605 9.265 13.562 1.00 37.38 281 ILE A O 1
ATOM 2196 N N . PRO A 1 282 ? 12.743 8.900 13.012 1.00 34.16 282 PRO A N 1
ATOM 2197 C CA . PRO A 1 282 ? 13.209 8.980 14.388 1.00 34.16 282 PRO A CA 1
ATOM 2198 C C . PRO A 1 282 ? 13.145 10.432 14.874 1.00 34.16 282 PRO A C 1
ATOM 2200 O O . PRO A 1 282 ? 14.095 11.197 14.686 1.00 34.16 282 PRO A O 1
ATOM 2203 N N . ASP A 1 283 ? 12.038 10.807 15.498 1.00 51.38 283 ASP A N 1
ATOM 2204 C CA . ASP A 1 283 ? 11.940 11.957 16.384 1.00 51.38 283 ASP A CA 1
ATOM 2205 C C . ASP A 1 283 ? 12.006 11.514 17.856 1.00 51.38 283 ASP A C 1
ATOM 2207 O O . ASP A 1 283 ? 11.996 10.331 18.201 1.00 51.38 283 ASP A O 1
ATOM 2211 N N . GLU A 1 284 ? 12.264 12.472 18.748 1.00 49.31 284 GLU A N 1
ATOM 2212 C CA . GLU A 1 284 ? 12.613 12.172 20.142 1.00 49.31 284 GLU A CA 1
ATOM 2213 C C . GLU A 1 284 ? 11.396 11.781 21.005 1.00 49.31 284 GLU A C 1
ATOM 2215 O O . GLU A 1 284 ? 11.589 11.290 22.121 1.00 49.31 284 GLU A O 1
ATOM 2220 N N . GLU A 1 285 ? 10.165 11.949 20.508 1.00 55.47 285 GLU A N 1
ATOM 2221 C CA . GLU A 1 285 ? 8.931 11.661 21.245 1.00 55.47 285 GLU A CA 1
ATOM 2222 C C . GLU A 1 285 ? 7.833 11.115 20.320 1.00 55.47 285 GLU A C 1
ATOM 2224 O O . GLU A 1 285 ? 6.921 11.840 19.948 1.00 55.47 285 GLU A O 1
ATOM 2229 N N . GLU A 1 286 ? 7.869 9.810 20.027 1.00 65.06 286 GLU A N 1
ATOM 2230 C CA . GLU A 1 286 ? 6.724 9.128 19.416 1.00 65.06 286 GLU A CA 1
ATOM 2231 C C . GLU A 1 286 ? 5.476 9.352 20.302 1.00 65.06 286 GLU A C 1
ATOM 2233 O O . GLU A 1 286 ? 5.404 8.894 21.459 1.00 65.06 286 GLU A O 1
ATOM 2238 N N . SER A 1 287 ? 4.483 10.071 19.779 1.00 71.12 287 SER A N 1
ATOM 2239 C CA . SER A 1 287 ? 3.246 10.395 20.495 1.00 71.12 287 SER A CA 1
ATOM 2240 C C . SER A 1 287 ? 2.018 9.820 19.783 1.00 71.12 287 SER A C 1
ATOM 2242 O O . SER A 1 287 ? 1.961 9.725 18.560 1.00 71.12 287 SER A O 1
ATOM 2244 N N . LEU A 1 288 ? 1.021 9.385 20.558 1.00 78.50 288 LEU A N 1
ATOM 2245 C CA . LEU A 1 288 ? -0.327 9.089 20.071 1.00 78.50 288 LEU A CA 1
ATOM 2246 C C . LEU A 1 288 ? -1.233 10.248 20.484 1.00 78.50 288 LEU A C 1
ATOM 2248 O O . LEU A 1 288 ? -1.353 10.549 21.672 1.00 78.50 288 LEU A O 1
ATOM 2252 N N . ILE A 1 289 ? -1.915 10.854 19.522 1.00 84.75 289 ILE A N 1
ATOM 2253 C CA . ILE A 1 289 ? -2.844 11.959 19.740 1.00 84.75 289 ILE A CA 1
ATOM 2254 C C . ILE A 1 289 ? -4.252 11.484 19.400 1.00 84.75 289 ILE A C 1
ATOM 2256 O O . ILE A 1 289 ? -4.509 10.973 18.308 1.00 84.75 289 ILE A O 1
ATOM 2260 N N . ILE A 1 290 ? -5.181 11.672 20.338 1.00 86.81 290 ILE A N 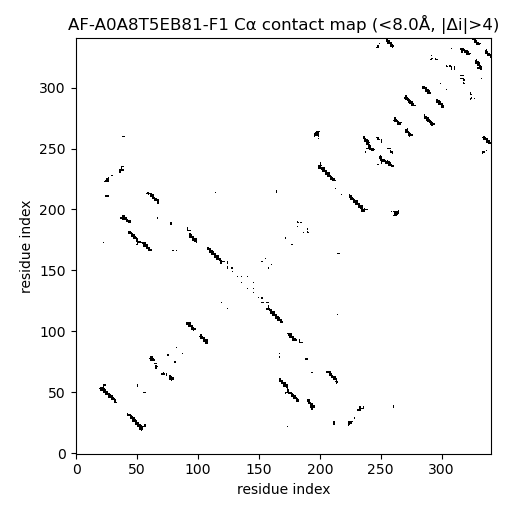1
ATOM 2261 C CA . ILE A 1 290 ? -6.611 11.485 20.097 1.00 86.81 290 ILE A CA 1
ATOM 2262 C C . ILE A 1 290 ? -7.322 12.818 20.276 1.00 86.81 290 ILE A C 1
ATOM 2264 O O . ILE A 1 290 ? -7.259 13.422 21.343 1.00 86.81 290 ILE A O 1
ATOM 2268 N N . SER A 1 291 ? -8.025 13.261 19.239 1.00 92.69 291 SER A N 1
ATOM 2269 C CA . SER A 1 291 ? -8.766 14.518 19.218 1.00 92.69 291 SER A CA 1
ATOM 2270 C C . SER A 1 291 ? -10.268 14.275 19.119 1.00 92.69 291 SER A C 1
ATOM 2272 O O . SER A 1 291 ? -10.702 13.434 18.330 1.00 92.69 291 SER A O 1
ATOM 2274 N N . VAL A 1 292 ? -11.060 15.013 19.905 1.00 95.75 292 VAL A N 1
ATOM 2275 C CA . VAL A 1 292 ? -12.533 15.000 19.857 1.00 95.75 292 VAL A CA 1
ATOM 2276 C C . VAL A 1 292 ? -13.066 16.422 19.668 1.00 95.75 292 VAL A C 1
ATOM 2278 O O . VAL A 1 292 ? -13.025 17.240 20.593 1.00 95.75 292 VAL A O 1
ATOM 2281 N N . ASP A 1 293 ? -13.598 16.719 18.482 1.00 95.81 293 ASP A N 1
ATOM 2282 C CA . ASP A 1 293 ? -13.951 18.068 18.003 1.00 95.81 293 ASP A CA 1
ATOM 2283 C C . ASP A 1 293 ? -12.797 19.082 18.185 1.00 95.81 293 ASP A C 1
ATOM 2285 O O . ASP A 1 293 ? -12.996 20.205 18.662 1.00 95.81 293 ASP A O 1
ATOM 2289 N N . GLY A 1 294 ? -11.566 18.664 17.873 1.00 92.12 294 GLY A N 1
ATOM 2290 C CA . GLY A 1 294 ? -10.360 19.489 18.000 1.00 92.12 294 GLY A CA 1
ATOM 2291 C C . GLY A 1 294 ? -9.798 19.615 19.422 1.00 92.12 294 GLY A C 1
ATOM 2292 O O . GLY A 1 294 ? -8.821 20.335 19.622 1.00 92.12 294 GLY A O 1
ATOM 2293 N N . VAL A 1 295 ? -10.397 18.960 20.425 1.00 95.19 295 VAL A N 1
ATOM 2294 C CA . VAL A 1 295 ? -9.815 18.866 21.773 1.00 95.19 295 VAL A CA 1
ATOM 2295 C C . VAL A 1 295 ? -8.906 17.648 21.825 1.00 95.19 295 VAL A C 1
ATOM 2297 O O . VAL A 1 295 ? -9.394 16.523 21.788 1.00 95.19 295 VAL A O 1
ATOM 2300 N N . GLU A 1 296 ? -7.602 17.885 21.921 1.00 93.12 296 GLU A N 1
ATOM 2301 C CA . GLU A 1 296 ? -6.574 16.846 21.857 1.00 93.12 296 GLU A CA 1
ATOM 2302 C C . GLU A 1 296 ? -6.214 16.279 23.231 1.00 93.12 296 GLU A C 1
ATOM 2304 O O . GLU A 1 296 ? -6.139 16.996 24.233 1.00 93.12 296 GLU A O 1
ATOM 2309 N N . GLN A 1 297 ? -5.942 14.978 23.246 1.00 90.94 297 GLN A N 1
ATOM 2310 C CA . GLN A 1 297 ? -5.291 14.263 24.326 1.00 90.94 297 GLN A CA 1
ATOM 2311 C C . GLN A 1 297 ? -4.088 13.512 23.765 1.00 90.94 297 GLN A C 1
ATOM 2313 O O . GLN A 1 297 ? -4.220 12.668 22.881 1.00 90.94 297 GLN A O 1
ATOM 2318 N N . GLU A 1 298 ? -2.925 13.817 24.320 1.00 88.25 298 GLU A N 1
ATOM 2319 C CA . GLU A 1 298 ? -1.653 13.224 23.932 1.00 88.25 298 GLU A CA 1
ATOM 2320 C C . GLU A 1 298 ? -1.272 12.087 24.887 1.00 88.25 298 GLU A C 1
ATOM 2322 O O . GLU A 1 298 ? -1.487 12.167 26.106 1.00 88.25 298 GLU A O 1
ATOM 2327 N N . TYR A 1 299 ? -0.690 11.031 24.331 1.00 77.50 299 TYR A N 1
ATOM 2328 C CA . TYR A 1 299 ? -0.174 9.877 25.046 1.00 77.50 299 TYR A CA 1
ATOM 2329 C C . TYR A 1 299 ? 1.240 9.562 24.544 1.00 77.50 299 TYR A C 1
ATOM 2331 O O . TYR A 1 299 ? 1.437 9.242 23.378 1.00 77.50 299 TYR A O 1
ATOM 2339 N N . SER A 1 300 ? 2.234 9.589 25.434 1.00 75.56 300 SER A N 1
ATOM 2340 C CA . SER A 1 300 ? 3.607 9.186 25.088 1.00 75.56 300 SER A CA 1
ATOM 2341 C C . SER A 1 300 ? 3.673 7.684 24.792 1.00 75.56 300 SER A C 1
ATOM 2343 O O . SER A 1 300 ? 3.362 6.886 25.683 1.00 75.56 300 SER A O 1
ATOM 2345 N N . LEU A 1 301 ? 4.140 7.275 23.604 1.00 63.97 301 LEU A N 1
ATOM 2346 C CA . LEU A 1 301 ? 4.275 5.855 23.237 1.00 63.97 301 LEU A CA 1
ATOM 2347 C C . LEU A 1 301 ? 5.269 5.115 24.138 1.00 63.97 301 LEU A C 1
ATOM 2349 O O . LEU A 1 301 ? 4.998 3.989 24.555 1.00 63.97 301 LEU A O 1
ATOM 2353 N N . TYR A 1 302 ? 6.355 5.767 24.565 1.00 63.72 302 TYR A N 1
ATOM 2354 C CA . TYR A 1 302 ? 7.251 5.213 25.586 1.00 63.72 302 TYR A CA 1
ATOM 2355 C C . TYR A 1 302 ? 6.529 5.003 26.929 1.00 63.72 302 TYR A C 1
ATOM 2357 O O . TYR A 1 302 ? 6.697 3.970 27.582 1.00 63.72 302 TYR A O 1
ATOM 2365 N N . GLY A 1 303 ? 5.675 5.949 27.333 1.00 60.50 303 GLY A N 1
ATOM 2366 C CA . GLY A 1 303 ? 4.812 5.814 28.509 1.00 60.50 303 GLY A CA 1
ATOM 2367 C C . GLY A 1 303 ? 3.813 4.658 28.387 1.00 60.50 303 GLY A C 1
ATOM 2368 O O . GLY A 1 303 ? 3.665 3.883 29.335 1.00 60.50 303 GLY A O 1
ATOM 2369 N N . LEU A 1 304 ? 3.190 4.499 27.217 1.00 62.47 304 LEU A N 1
ATOM 2370 C CA . LEU A 1 304 ? 2.248 3.421 26.895 1.00 62.47 304 LEU A CA 1
ATOM 2371 C C . LEU A 1 304 ? 2.934 2.049 26.874 1.00 62.47 304 LEU A C 1
ATOM 2373 O O . LEU A 1 304 ? 2.431 1.098 27.470 1.00 62.47 304 LEU A O 1
ATOM 2377 N N . MET A 1 305 ? 4.121 1.947 26.274 1.00 60.31 305 MET A N 1
ATOM 2378 C CA . MET A 1 305 ? 4.936 0.729 26.252 1.00 60.31 305 MET A CA 1
ATOM 2379 C C . MET A 1 305 ? 5.390 0.331 27.663 1.00 60.31 305 MET A C 1
ATOM 2381 O O . MET A 1 305 ? 5.326 -0.840 28.044 1.00 60.31 305 MET A O 1
ATOM 2385 N N . MET A 1 306 ? 5.821 1.297 28.477 1.00 57.38 306 MET A N 1
ATOM 2386 C CA . MET A 1 306 ? 6.213 1.043 29.867 1.00 57.38 306 MET A CA 1
ATOM 2387 C C . MET A 1 306 ? 5.011 0.698 30.755 1.00 57.38 306 MET A C 1
ATOM 2389 O O . MET A 1 306 ? 5.150 -0.092 31.694 1.00 57.38 306 MET A O 1
ATOM 2393 N N . ALA A 1 307 ? 3.828 1.241 30.468 1.00 57.44 307 ALA A N 1
ATOM 2394 C CA . ALA A 1 307 ? 2.583 0.831 31.105 1.00 57.44 307 ALA A CA 1
ATOM 2395 C C . ALA A 1 307 ? 2.208 -0.602 30.701 1.00 57.44 307 ALA A C 1
ATOM 2397 O O . ALA A 1 307 ? 1.958 -1.414 31.588 1.00 57.44 307 ALA A O 1
ATOM 2398 N N . TRP A 1 308 ? 2.285 -0.953 29.414 1.00 56.16 308 TRP A N 1
ATOM 2399 C CA . TRP A 1 308 ? 2.052 -2.306 28.891 1.00 56.16 308 TRP A CA 1
ATOM 2400 C C . TRP A 1 308 ? 2.981 -3.353 29.527 1.00 56.16 308 TRP A C 1
ATOM 2402 O O . TRP A 1 308 ? 2.506 -4.365 30.047 1.00 56.16 308 TRP A O 1
ATOM 2412 N N . LEU A 1 309 ? 4.290 -3.079 29.603 1.00 58.25 309 LEU A N 1
ATOM 2413 C CA . LEU A 1 309 ? 5.265 -3.962 30.262 1.00 58.25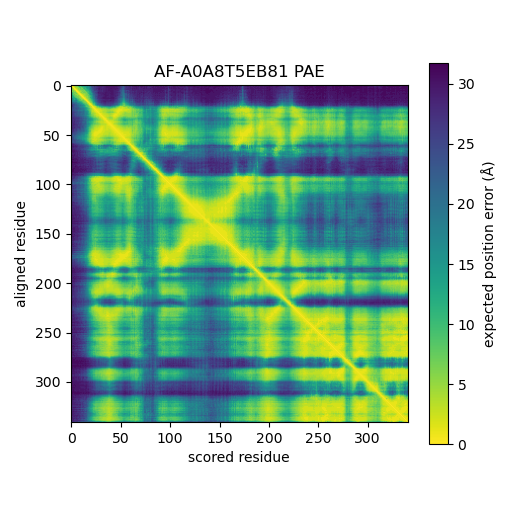 309 LEU A CA 1
ATOM 2414 C C . LEU A 1 309 ? 4.962 -4.172 31.755 1.00 58.25 309 LEU A C 1
ATOM 2416 O O . LEU A 1 309 ? 5.183 -5.262 32.284 1.00 58.25 309 LEU A O 1
ATOM 2420 N N . ASN A 1 310 ? 4.435 -3.153 32.439 1.00 54.88 310 ASN A N 1
ATOM 2421 C CA . ASN A 1 310 ? 4.026 -3.260 33.842 1.00 54.88 310 ASN A CA 1
ATOM 2422 C C . ASN A 1 310 ? 2.653 -3.939 34.024 1.00 54.88 310 ASN A C 1
ATOM 2424 O O . ASN A 1 310 ? 2.399 -4.496 35.094 1.00 54.88 310 ASN A O 1
ATOM 2428 N N . ASN A 1 311 ? 1.793 -3.937 32.998 1.00 52.62 311 ASN A N 1
ATOM 2429 C CA . ASN A 1 311 ? 0.425 -4.468 33.020 1.00 52.62 311 ASN A CA 1
ATOM 2430 C C . ASN A 1 311 ? 0.283 -5.882 32.431 1.00 52.62 311 ASN A C 1
ATOM 2432 O O . ASN A 1 311 ? -0.834 -6.305 32.142 1.00 52.62 311 ASN A O 1
ATOM 2436 N N . PHE A 1 312 ? 1.368 -6.661 32.343 1.00 50.03 312 PHE A N 1
ATOM 2437 C CA . PHE A 1 312 ? 1.391 -8.063 31.875 1.00 50.03 312 PHE A CA 1
ATOM 2438 C C . PHE A 1 312 ? 0.437 -9.037 32.634 1.00 50.03 312 PHE A C 1
ATOM 2440 O O . PHE A 1 312 ? 0.430 -10.236 32.366 1.00 50.03 312 PHE A O 1
ATOM 2447 N N . PHE A 1 313 ? -0.377 -8.539 33.579 1.00 50.28 313 PHE A N 1
ATOM 2448 C CA . PHE A 1 313 ? -1.417 -9.255 34.331 1.00 50.28 313 PHE A CA 1
ATOM 2449 C C . PHE A 1 313 ? -2.779 -8.506 34.419 1.00 50.28 313 PHE A C 1
ATOM 2451 O O . PHE A 1 313 ? -3.588 -8.840 35.287 1.00 50.28 313 PHE A O 1
ATOM 2458 N N . GLY A 1 314 ? -3.033 -7.488 33.582 1.00 59.50 314 GLY A N 1
ATOM 2459 C CA . GLY A 1 314 ? -4.256 -6.658 33.573 1.00 59.50 314 GLY A CA 1
ATOM 2460 C C . GLY A 1 314 ? -5.258 -6.968 32.444 1.00 59.50 314 GLY A C 1
ATOM 2461 O O . GLY A 1 314 ? -5.073 -7.898 31.669 1.00 59.50 314 GLY A O 1
ATOM 2462 N N . ASP A 1 315 ? -6.321 -6.165 32.336 1.00 68.25 315 ASP A N 1
ATOM 2463 C CA . ASP A 1 315 ? -7.430 -6.252 31.359 1.00 68.25 315 ASP A CA 1
ATOM 2464 C C . ASP A 1 315 ? -7.074 -5.747 29.938 1.00 68.25 315 ASP A C 1
ATOM 2466 O O . ASP A 1 315 ? -7.953 -5.346 29.178 1.00 68.25 315 ASP A O 1
ATOM 2470 N N . GLY A 1 316 ? -5.785 -5.733 29.580 1.00 68.50 316 GLY A N 1
ATOM 2471 C CA . GLY A 1 316 ? -5.290 -5.273 28.275 1.00 68.50 316 GLY A CA 1
ATOM 2472 C C . GLY A 1 316 ? -5.181 -3.752 28.102 1.00 68.50 316 GLY A C 1
ATOM 2473 O O . GLY A 1 316 ? -4.768 -3.296 27.039 1.00 68.50 316 GLY A O 1
ATOM 2474 N N . LYS A 1 317 ? -5.522 -2.949 29.121 1.00 74.25 317 LYS A N 1
ATOM 2475 C CA . LYS A 1 317 ? -5.396 -1.484 29.059 1.00 74.25 317 LYS A CA 1
ATOM 2476 C C . LYS A 1 317 ? -3.944 -1.020 29.128 1.00 74.25 317 LYS A C 1
ATOM 2478 O O . LYS A 1 317 ? -3.188 -1.445 30.010 1.00 74.25 317 LYS A O 1
ATOM 2483 N N . VAL A 1 318 ? -3.599 -0.070 28.262 1.00 73.69 318 VAL A N 1
ATOM 2484 C CA . VAL A 1 318 ? -2.254 0.531 28.186 1.00 73.69 318 VAL A CA 1
ATOM 2485 C C . VAL A 1 318 ? -2.178 1.939 28.786 1.00 73.69 318 VAL A C 1
ATOM 2487 O O . VAL A 1 318 ? -1.084 2.436 29.029 1.00 73.69 318 VAL A O 1
ATOM 2490 N N . ALA A 1 319 ? -3.319 2.560 29.105 1.00 76.19 319 ALA A N 1
ATOM 2491 C CA . ALA A 1 319 ? -3.392 3.863 29.770 1.00 76.19 319 ALA A CA 1
ATOM 2492 C C . ALA A 1 319 ? -4.612 3.979 30.705 1.00 76.19 319 ALA A C 1
ATOM 2494 O O . ALA A 1 319 ? -5.571 3.209 30.566 1.00 76.19 319 ALA A O 1
ATOM 2495 N N . PRO A 1 320 ? -4.607 4.940 31.652 1.00 81.62 320 PRO A N 1
ATOM 2496 C CA . PRO A 1 320 ? -5.818 5.365 32.345 1.00 81.62 320 PRO A CA 1
ATOM 2497 C C . PRO A 1 320 ? -6.911 5.813 31.370 1.00 81.62 320 PRO A C 1
ATOM 2499 O O . PRO A 1 320 ? -6.639 6.296 30.275 1.00 81.62 320 PRO A O 1
ATOM 2502 N N . THR A 1 321 ? -8.160 5.647 31.793 1.00 87.88 321 THR A N 1
ATOM 2503 C CA . THR A 1 321 ? -9.326 6.153 31.070 1.00 87.88 321 THR A CA 1
ATOM 2504 C C . THR A 1 321 ? -9.390 7.671 31.171 1.00 87.88 321 THR A C 1
ATOM 2506 O O . THR A 1 321 ? -9.347 8.202 32.281 1.00 87.88 321 THR A O 1
ATOM 2509 N N . GLU A 1 322 ? -9.560 8.342 30.036 1.00 91.44 322 GLU A N 1
ATOM 2510 C CA . GLU A 1 322 ? -9.671 9.801 29.954 1.00 91.44 322 GLU A CA 1
ATOM 2511 C C . GLU A 1 322 ? -11.013 10.206 29.346 1.00 91.44 322 GLU A C 1
ATOM 2513 O O . GLU A 1 322 ? -11.594 9.462 28.561 1.00 91.44 322 GLU A O 1
ATOM 2518 N N . ILE A 1 323 ? -11.523 11.385 29.706 1.00 95.00 323 ILE A N 1
ATOM 2519 C CA . ILE A 1 323 ? -12.736 11.945 29.097 1.00 95.00 323 ILE A CA 1
ATOM 2520 C C . ILE A 1 323 ? -12.345 13.180 28.301 1.00 95.00 323 ILE A C 1
ATOM 2522 O O . ILE A 1 323 ? -11.982 14.208 28.875 1.00 95.00 323 ILE A O 1
ATOM 2526 N N . VAL A 1 324 ? -12.493 13.098 26.984 1.00 93.88 324 VAL A N 1
ATOM 2527 C CA . VAL A 1 324 ? -12.160 14.176 26.056 1.00 93.88 324 VAL A CA 1
ATOM 2528 C C . VAL A 1 324 ? -13.447 14.643 25.398 1.00 93.88 324 VAL A C 1
ATOM 2530 O O . VAL A 1 324 ? -14.097 13.912 24.658 1.00 93.88 324 VAL A O 1
ATOM 2533 N N . ASN A 1 325 ? -13.864 15.862 25.743 1.00 95.62 325 ASN A N 1
ATOM 2534 C CA . ASN A 1 325 ? -15.039 16.522 25.169 1.00 95.62 325 ASN A CA 1
ATOM 2535 C C . ASN A 1 325 ? -16.318 15.641 25.122 1.00 95.62 325 ASN A C 1
ATOM 2537 O O . ASN A 1 325 ? -17.035 15.594 24.119 1.00 95.62 325 ASN A O 1
ATOM 2541 N N . GLY A 1 326 ? -16.613 14.947 26.228 1.00 94.31 326 GLY A N 1
ATOM 2542 C CA . GLY A 1 326 ? -17.809 14.101 26.360 1.00 94.31 326 GLY A CA 1
ATOM 2543 C C . GLY A 1 326 ? -17.686 12.707 25.735 1.00 94.31 326 GLY A C 1
ATOM 2544 O O . GLY A 1 326 ? -18.691 12.018 25.597 1.00 94.31 326 GLY A O 1
ATOM 2545 N N . VAL A 1 327 ? -16.477 12.288 25.365 1.00 96.88 327 VAL A N 1
ATOM 2546 C CA . VAL A 1 327 ? -16.176 10.917 24.944 1.00 96.88 327 VAL A CA 1
ATOM 2547 C C . VAL A 1 327 ? -15.175 10.331 25.928 1.00 96.88 327 VAL A C 1
ATOM 2549 O O . VAL A 1 327 ? -14.094 10.881 26.135 1.00 96.88 327 VAL A O 1
ATOM 2552 N N . GLU A 1 328 ? -15.551 9.236 26.574 1.00 96.62 328 GLU A N 1
ATOM 2553 C CA . GLU A 1 328 ? -14.645 8.439 27.388 1.00 96.62 328 GLU A CA 1
ATOM 2554 C C . GLU A 1 328 ? -13.769 7.574 26.470 1.00 96.62 328 GLU A C 1
ATOM 2556 O O . GLU A 1 328 ? -14.278 6.832 25.632 1.00 96.62 328 GLU A O 1
ATOM 2561 N N . ILE A 1 329 ? -12.452 7.672 26.634 1.00 92.69 329 ILE A N 1
ATOM 2562 C CA . ILE A 1 329 ? -11.437 7.006 25.819 1.00 92.69 329 ILE A CA 1
ATOM 2563 C C . ILE A 1 329 ? -10.708 5.977 26.678 1.00 92.69 329 ILE A C 1
ATOM 2565 O O . ILE A 1 329 ? -10.186 6.286 27.757 1.00 92.69 329 ILE A O 1
ATOM 2569 N N . ARG A 1 330 ? -10.628 4.741 26.182 1.00 89.81 330 ARG A N 1
ATOM 2570 C CA . ARG A 1 330 ? -9.822 3.667 26.776 1.00 89.81 330 ARG A CA 1
ATOM 2571 C C . ARG A 1 330 ? -8.869 3.102 25.727 1.00 89.81 330 ARG A C 1
ATOM 2573 O O . ARG A 1 330 ? -9.317 2.613 24.693 1.00 89.81 330 ARG A O 1
ATOM 2580 N N . LEU A 1 331 ? -7.571 3.141 26.021 1.00 84.69 331 LEU A N 1
ATOM 2581 C CA . LEU A 1 331 ? -6.530 2.610 25.141 1.00 84.69 331 LEU A CA 1
ATOM 2582 C C . LEU A 1 331 ? -6.220 1.149 25.475 1.00 84.69 331 LEU A C 1
ATOM 2584 O O . LEU A 1 331 ? -5.971 0.810 26.639 1.00 84.69 331 LEU A O 1
ATOM 2588 N N . TYR A 1 332 ? -6.172 0.320 24.441 1.00 79.50 332 TYR A N 1
ATOM 2589 C CA . TYR A 1 332 ? -5.794 -1.087 24.482 1.00 79.50 332 TYR A CA 1
ATOM 2590 C C . TYR A 1 332 ? -4.591 -1.340 23.571 1.00 79.50 332 TYR A C 1
ATOM 2592 O O . TYR A 1 332 ? -4.231 -0.517 22.735 1.00 79.50 332 TYR A O 1
ATOM 2600 N N . ASP A 1 333 ? -3.971 -2.500 23.738 1.00 70.62 333 ASP A N 1
ATOM 2601 C CA . ASP A 1 333 ? -2.883 -2.989 22.887 1.00 70.62 333 ASP A CA 1
ATOM 2602 C C . ASP A 1 333 ? -3.283 -3.189 21.416 1.00 70.62 333 ASP A C 1
ATOM 2604 O O . ASP A 1 333 ? -2.432 -3.101 20.536 1.00 70.62 333 ASP A O 1
ATOM 2608 N N . ASN A 1 334 ? -4.567 -3.439 21.152 1.00 71.75 334 ASN A N 1
ATOM 2609 C CA . ASN A 1 334 ? -5.117 -3.687 19.821 1.00 71.75 334 ASN A CA 1
ATOM 2610 C C . ASN A 1 334 ? -6.086 -2.597 19.323 1.00 71.75 334 ASN A C 1
ATOM 2612 O O . ASN A 1 334 ? -6.784 -2.820 18.336 1.00 71.75 334 ASN A O 1
ATOM 2616 N N . GLY A 1 335 ? -6.173 -1.445 19.997 1.00 83.38 335 GLY A N 1
ATOM 2617 C CA . GLY A 1 335 ? -7.025 -0.339 19.555 1.00 83.38 335 GLY A CA 1
ATOM 2618 C C . GLY A 1 335 ? -7.553 0.555 20.673 1.00 83.38 335 GLY A C 1
ATOM 2619 O O . GLY A 1 335 ? -7.000 0.642 21.770 1.00 83.38 335 GLY A O 1
ATOM 2620 N N . PHE A 1 336 ? -8.658 1.233 20.386 1.00 87.69 336 PHE A N 1
ATOM 2621 C CA . PHE A 1 336 ? -9.206 2.330 21.174 1.00 87.69 336 PHE A CA 1
ATOM 2622 C C . PHE A 1 336 ? -10.706 2.131 21.347 1.00 87.69 336 PHE A C 1
ATOM 2624 O O . PHE A 1 336 ? -11.441 2.020 20.365 1.00 87.69 336 PHE A O 1
ATOM 2631 N N . LYS A 1 337 ? -11.180 2.105 22.593 1.00 92.88 337 LYS A N 1
ATOM 2632 C CA . LYS A 1 337 ? -12.613 2.101 22.894 1.00 92.88 337 LYS A CA 1
ATOM 2633 C C . LYS A 1 337 ? -13.078 3.523 23.183 1.00 92.88 337 LYS A C 1
ATOM 2635 O O . LYS A 1 337 ? -12.496 4.194 24.037 1.00 92.88 337 LYS A O 1
ATOM 2640 N N . PHE A 1 338 ? -14.149 3.933 22.516 1.00 95.38 338 PHE A N 1
ATOM 2641 C CA . PHE A 1 338 ? -14.844 5.196 22.724 1.00 95.38 338 PHE A CA 1
ATOM 2642 C C . PHE A 1 338 ? -16.219 4.926 23.327 1.00 95.38 338 PHE A C 1
ATOM 2644 O O . PHE A 1 338 ? -16.979 4.135 22.771 1.00 95.38 338 PHE A O 1
ATOM 2651 N N . THR A 1 339 ? -16.557 5.601 24.420 1.00 96.75 339 THR A N 1
ATOM 2652 C CA . THR A 1 339 ? -17.898 5.562 25.017 1.00 96.75 339 THR A CA 1
ATOM 2653 C C . THR A 1 339 ? -18.443 6.985 25.104 1.00 96.75 339 THR A C 1
ATOM 2655 O O . THR A 1 339 ? -17.849 7.850 25.748 1.00 96.75 339 THR A O 1
ATOM 2658 N N . PHE A 1 340 ? -19.567 7.248 24.443 1.00 95.94 340 PHE A N 1
ATOM 2659 C CA . PHE A 1 340 ? -20.192 8.573 24.416 1.00 95.94 340 PHE A CA 1
ATOM 2660 C C . PHE A 1 340 ? -21.047 8.775 25.677 1.00 95.94 340 PHE A C 1
ATOM 2662 O O . PHE A 1 340 ? -21.956 7.981 25.931 1.00 95.94 340 PHE A O 1
ATOM 2669 N N . VAL A 1 341 ? -20.734 9.811 26.475 1.00 91.88 341 VAL A N 1
ATOM 2670 C CA . VAL A 1 341 ? -21.306 10.047 27.824 1.00 91.88 341 VAL A CA 1
ATOM 2671 C C . VAL A 1 341 ? -22.234 11.251 27.935 1.00 91.88 341 VAL A C 1
ATOM 2673 O O . VAL A 1 341 ? -22.037 12.255 27.212 1.00 91.88 341 VAL A O 1
#

Sequence (341 aa):
MKKIFAISTILIFCLSFLAIAGPDLTVMDLDIDADSIVPGEKYHYTIDIKNVGDEDSFTRLANFYYIDEEYKGTYPGALLTVLSDRAQTEISTVTIIAADGSESKVTPEDGTILYMAPAESEERIQERIEGMMARADTFGWTEEEIQENIENIQETFGNPHEDGVEGLFITLAPGETVRYDSKDTYQGFGALSFPVSTLSIDPIPVTLTFEIDPLLESDDNINNNVYTTELVMEPNVIQGPKEETDKNRELDDENEYFAYALGCTTIQGKEICVSGDDPNIPDEEESLIISVDGVEQEYSLYGLMMAWLNNFFGDGKVAPTEIVNGVEIRLYDNGFKFTFV

Solvent-accessible surface area (backbone atoms only — not comparable to full-atom values): 19357 Å² total; per-residue (Å²): 142,90,86,76,80,76,64,69,62,60,61,59,67,71,64,71,76,79,70,81,50,53,54,37,56,30,65,75,48,77,48,59,81,58,99,59,42,54,74,78,42,77,36,43,37,37,39,34,38,28,24,77,17,76,33,68,33,76,32,40,70,38,37,35,58,32,65,45,80,93,35,64,84,75,49,69,42,60,60,54,75,62,76,83,79,66,88,84,88,76,84,51,60,36,36,40,32,41,70,87,69,52,75,44,81,42,69,57,46,78,49,68,49,80,44,78,42,71,50,54,54,74,66,58,55,47,52,51,46,51,57,48,53,69,43,34,71,78,71,66,60,50,76,67,56,52,51,52,50,48,52,50,49,51,60,47,41,62,30,69,33,82,43,74,49,71,48,42,31,48,77,32,49,54,51,17,26,44,36,46,50,21,78,61,35,63,77,86,69,34,40,50,68,47,84,52,67,61,44,32,72,53,71,41,81,41,49,42,36,38,37,58,45,53,79,76,58,80,86,63,83,59,87,46,30,62,42,75,50,80,45,53,28,51,45,46,26,46,67,24,62,36,78,61,56,97,75,38,71,70,25,89,37,74,54,23,36,35,32,56,64,40,22,39,35,73,57,100,86,37,42,41,34,33,50,61,60,60,91,86,58,92,64,98,71,57,37,39,39,41,26,34,71,82,44,74,46,78,43,50,44,68,57,33,51,54,36,38,70,72,36,82,85,59,93,53,53,30,53,79,74,44,74,45,87,55,29,37,39,38,41,39,86,66,32,37,38,40,35,66,107

Foldseek 3Di:
DDDDPPPVVVVVVVPPDPPQFEFDKFWPDKAWPDPAAEAQDWIWMKTKMAGQGQFKDKFFPFKAKDWDPVCVPVDDRQPPPPPPDDDDDDQFWWWKQALVRDIDTHRFDWDKDKDFDAADDPVVLVVVLVVVVVCCVVVVHDPVRSVVVNVVSCVARRGGHIDIDTGTIDIHHNNMMIMDILVSDDRVRNIDHDADAAADQDKDKIKMKMFGDGDVPVVDCPVRGIDIDIGTHHGQKHADCDDDDPQDHHDNDRQKMWGQHAHWDADPNWIWGWDWDDPVDDDPFTWIWIATNNQIDIDTPVQLVVQQVVVVPHPQFSDDWDATPQWIWTDGPRTIMTGGD

Secondary structure (DSSP, 8-state):
--SSTTSHHHHHSSSS--------EEEEEEEES-SSBPTT-EE-EEEEEEE-SSS-EEEE--EEEEESGGGTTTS--TTTTTTTTS----PPPEEEE-TTS-EEEEPPEEEEEEEEEPPPPHHHHHHHHHHHHHHHHHHT--HHHHHHHHHHHHHHHTS-EEEEEEEEEEEE-TT-EEEEEGGGS-TTTSSEE----B--SSPEEEEEEEEE-SSS-TTS--TTSEEEEEEEEPPSEEESSB---SS---B-STTEEEE-S-EEEEETTEEEEEEE--TTS--S--EEEEEETTEEEEEEHHHHHHHHHHTTTSSSB-S--EEETTEEEEEETTEEEEEE-